Protein AF-A0A838P0U9-F1 (afdb_monomer_lite)

Radius of gyration: 34.46 Å; chains: 1; bounding box: 101×52×72 Å

Secondary structure (DSSP, 8-state):
--SHHHHHHHHHHHHHHHHHTTS-PPPP---PPPPTTPPPPP----PPP-----SHHHHHHHHHHHHHHHHHHHHTS-B-STTSBTTPPPPP------------------------PPPPP---HHHHHHHHHHHHHHHHHHHHSPPPHHHHHHHHHHHHHS-SGGG------HHHHHHHHHHHHHH-S-GGGS--

pLDDT: mean 73.48, std 15.34, range [44.09, 95.25]

Sequence (196 aa):
MEFDWLLVLGFLWFMFNLLGRKRDAPPRPDSRPPEPGRPPAPIVFRPAGTVASGDATQREGSRLEQFLRQMEQAANQPAGPLGRPAGAPLPGAEEVEQRESLEEDPAVVSLETEVLRPARRLVDHDDEAAAVAARRLASARKRDGELTRADHHLFDSRIRQEPADHTAVRRYSAQQMRDAFVWREILGPPVSERPG

Foldseek 3Di:
DPCVVVVVVVVVVVVVVVVVPPPDDDDDPPDDPDDPDDDDDDPPPDPDDPDPPPDPVVVVVVVVVVVVVVVVVVVPQPDDPPPDHPPDDDDDDDPPPPPDPPPPPPPPDPPPDPPVDPDDDPDDCPVVVVVVVVVVVVVVCVVPDDDDPVNVVVVVVVVVVDDPCPVVDPPDDPVNVVVVVVCCVVVNDDPVPDDD

Structure (mmCIF, N/CA/C/O backbone):
data_AF-A0A838P0U9-F1
#
_entry.id   AF-A0A838P0U9-F1
#
loop_
_atom_site.group_PDB
_atom_site.id
_atom_site.type_symbol
_atom_site.label_atom_id
_atom_site.label_alt_id
_atom_site.label_comp_id
_atom_site.label_asym_id
_atom_site.label_entity_id
_atom_site.label_seq_id
_atom_site.pdbx_PDB_ins_code
_atom_site.Cartn_x
_atom_site.Cartn_y
_atom_site.Cartn_z
_atom_site.occupancy
_atom_site.B_iso_or_equiv
_atom_site.auth_seq_id
_atom_site.auth_comp_id
_atom_site.auth_asym_id
_atom_site.auth_atom_id
_atom_site.pdbx_PDB_model_num
ATOM 1 N N . MET A 1 1 ? -26.305 30.277 26.088 1.00 54.00 1 MET A N 1
ATOM 2 C CA . MET A 1 1 ? -24.930 30.730 26.391 1.00 54.00 1 MET A CA 1
ATOM 3 C C . MET A 1 1 ? -24.060 29.516 26.737 1.00 54.00 1 MET A C 1
ATOM 5 O O . MET A 1 1 ? -23.586 29.412 27.853 1.00 54.00 1 MET A O 1
ATOM 9 N N . GLU A 1 2 ? -23.889 28.560 25.814 1.00 60.88 2 GLU A N 1
ATOM 10 C CA . GLU A 1 2 ? -23.168 27.292 26.094 1.00 60.88 2 GLU A CA 1
ATOM 11 C C . GLU A 1 2 ? -21.832 27.166 25.336 1.00 60.88 2 GLU A C 1
ATOM 13 O O . GLU A 1 2 ? -21.041 26.266 25.601 1.00 60.88 2 GLU A O 1
ATOM 18 N N . PHE A 1 3 ? -21.545 28.098 24.422 1.00 69.19 3 PHE A N 1
ATOM 19 C CA . PHE A 1 3 ? -20.341 28.078 23.584 1.00 69.19 3 PHE A CA 1
ATOM 20 C C . PHE A 1 3 ? -19.094 28.681 24.249 1.00 69.19 3 PHE A C 1
ATOM 22 O O . PHE A 1 3 ? -17.979 28.364 23.839 1.00 69.19 3 PHE A O 1
ATOM 29 N N . ASP A 1 4 ? -19.252 29.491 25.300 1.00 78.31 4 ASP A N 1
ATOM 30 C CA . ASP A 1 4 ? -18.121 30.168 25.955 1.00 78.31 4 ASP A CA 1
ATOM 31 C C . ASP A 1 4 ? -17.185 29.195 26.680 1.00 78.31 4 ASP A C 1
ATOM 33 O O . ASP A 1 4 ? -15.974 29.411 26.736 1.00 78.31 4 ASP A O 1
ATOM 37 N N . TRP A 1 5 ? -17.709 28.075 27.182 1.00 87.50 5 TRP A N 1
ATOM 38 C CA . TRP A 1 5 ? -16.900 27.103 27.918 1.00 87.50 5 TRP A CA 1
ATOM 39 C C . TRP A 1 5 ? -15.881 26.389 27.008 1.00 87.50 5 TRP A C 1
ATOM 41 O O . TRP A 1 5 ? -14.744 26.148 27.418 1.00 87.50 5 TRP A O 1
ATOM 51 N N . LEU A 1 6 ? -16.250 26.114 25.751 1.00 91.56 6 LEU A N 1
ATOM 52 C CA . LEU A 1 6 ? -15.371 25.461 24.776 1.00 91.56 6 LEU A CA 1
ATOM 53 C C . LEU A 1 6 ? -14.194 26.361 24.385 1.00 91.56 6 LEU A C 1
ATOM 55 O O . LEU A 1 6 ? -13.079 25.870 24.200 1.00 91.56 6 LEU A O 1
ATOM 59 N N . LEU A 1 7 ? -14.418 27.677 24.315 1.00 91.12 7 LEU A N 1
ATOM 60 C CA . LEU A 1 7 ? -13.358 28.657 24.066 1.00 91.12 7 LEU A CA 1
ATOM 61 C C . LEU A 1 7 ? -12.367 28.718 25.234 1.00 91.12 7 LEU A C 1
ATOM 63 O O . LEU A 1 7 ? -11.156 28.718 25.009 1.00 91.12 7 LEU A O 1
ATOM 67 N N . VAL A 1 8 ? -12.865 28.691 26.474 1.00 91.31 8 VAL A N 1
ATOM 68 C CA . VAL A 1 8 ? -12.013 28.653 27.674 1.00 91.31 8 VAL A CA 1
ATOM 69 C C . VAL A 1 8 ? -11.188 27.365 27.717 1.00 91.31 8 VAL A C 1
ATOM 71 O O . VAL A 1 8 ? -9.982 27.424 27.963 1.00 91.31 8 VAL A O 1
ATOM 74 N N . LEU A 1 9 ? -11.792 26.210 27.418 1.00 93.44 9 LEU A N 1
ATOM 75 C CA . LEU A 1 9 ? -11.079 24.931 27.404 1.00 93.44 9 LEU A CA 1
ATOM 76 C C . LEU A 1 9 ? -10.014 24.879 26.297 1.00 93.44 9 LEU A C 1
ATOM 78 O O . LEU A 1 9 ? -8.889 24.440 26.546 1.00 93.44 9 LEU A O 1
ATOM 82 N N . GLY A 1 10 ? -10.338 25.365 25.095 1.00 94.12 10 GLY A N 1
ATOM 83 C CA . GLY A 1 10 ? -9.389 25.448 23.983 1.00 94.12 10 GLY A CA 1
ATOM 84 C C . GLY A 1 10 ? -8.197 26.353 24.300 1.00 94.12 10 GLY A C 1
ATOM 85 O O . GLY A 1 10 ? -7.050 25.985 24.037 1.00 94.12 10 GLY A O 1
ATOM 86 N N . PHE A 1 11 ? -8.451 27.497 24.940 1.00 94.31 11 PHE A N 1
ATOM 87 C CA . PHE A 1 11 ? -7.400 28.411 25.383 1.00 94.31 11 PHE A CA 1
ATOM 88 C C . PHE A 1 11 ? -6.509 27.788 26.468 1.00 94.31 11 PHE A C 1
ATOM 90 O O . PHE A 1 11 ? -5.281 27.882 26.397 1.00 94.31 11 PHE A O 1
ATOM 97 N N . LEU A 1 12 ? -7.106 27.087 27.439 1.00 93.94 12 LEU A N 1
ATOM 98 C CA . LEU A 1 12 ? -6.361 26.395 28.492 1.00 93.94 12 LEU A CA 1
ATOM 99 C C . LEU A 1 12 ? -5.460 25.298 27.904 1.00 93.94 12 LEU A C 1
ATOM 101 O O . LEU A 1 12 ? -4.281 25.204 28.248 1.00 93.94 12 LEU A O 1
ATOM 105 N N . TRP A 1 13 ? -5.992 24.506 26.972 1.00 92.44 13 TRP A N 1
ATOM 106 C CA . TRP A 1 13 ? -5.239 23.462 26.280 1.00 92.44 13 TRP A CA 1
ATOM 107 C C . TRP A 1 13 ? -4.062 24.038 25.483 1.00 92.44 13 TRP A C 1
ATOM 109 O O . TRP A 1 13 ? -2.945 23.521 25.563 1.00 92.44 13 TRP A O 1
ATOM 119 N N . PHE A 1 14 ? -4.282 25.150 24.774 1.00 92.25 14 PHE A N 1
ATOM 120 C CA . PHE A 1 14 ? -3.233 25.852 24.037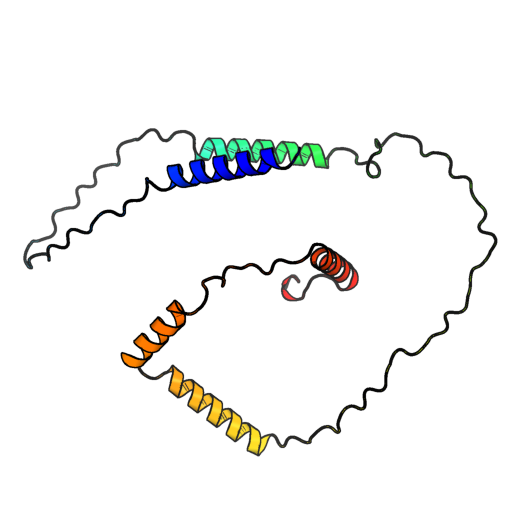 1.00 92.25 14 PHE A CA 1
ATOM 121 C C . PHE A 1 14 ? -2.099 26.327 24.960 1.00 92.25 14 PHE A C 1
ATOM 123 O O . PHE A 1 14 ? -0.924 26.108 24.656 1.00 92.25 14 PHE A O 1
ATOM 130 N N . MET A 1 15 ? -2.434 26.893 26.125 1.00 91.12 15 MET A N 1
ATOM 131 C CA . MET A 1 15 ? -1.451 27.325 27.127 1.00 91.12 15 MET A CA 1
ATOM 132 C C . MET A 1 15 ? -0.617 26.161 27.682 1.00 91.12 15 MET A C 1
ATOM 134 O O . MET A 1 15 ? 0.605 26.284 27.802 1.00 91.12 15 MET A O 1
ATOM 138 N N . PHE A 1 16 ? -1.239 25.011 27.961 1.00 88.00 16 PHE A N 1
ATOM 139 C CA . PHE A 1 16 ? -0.516 23.809 28.393 1.00 88.00 16 PHE A CA 1
ATOM 140 C C . PHE A 1 16 ? 0.435 23.279 27.309 1.00 88.00 16 PHE A C 1
ATOM 142 O O . PHE A 1 16 ? 1.569 22.899 27.613 1.00 88.00 16 PHE A O 1
ATOM 149 N N . ASN A 1 17 ? 0.018 23.314 26.041 1.00 83.56 17 ASN A N 1
ATOM 150 C CA . ASN A 1 17 ? 0.852 22.884 24.917 1.00 83.56 17 ASN A CA 1
ATOM 151 C C . ASN A 1 17 ? 2.063 23.818 24.706 1.00 83.56 17 ASN A C 1
ATOM 153 O O . ASN A 1 17 ? 3.165 23.369 24.381 1.00 83.56 17 ASN A O 1
ATOM 157 N N . LEU A 1 18 ? 1.888 25.118 24.965 1.00 82.56 18 LEU A N 1
ATOM 158 C CA . LEU A 1 18 ? 2.962 26.107 24.865 1.00 82.56 18 LEU A CA 1
ATOM 159 C C . LEU A 1 18 ? 4.015 25.956 25.979 1.00 82.56 18 LEU A C 1
ATOM 161 O O . LEU A 1 18 ? 5.206 26.152 25.729 1.00 82.56 18 LEU A O 1
ATOM 165 N N . LEU A 1 19 ? 3.600 25.581 27.196 1.00 76.69 19 LEU A N 1
ATOM 166 C CA . LEU A 1 19 ? 4.515 25.355 28.324 1.00 76.69 19 LEU A CA 1
ATOM 167 C C . LEU A 1 19 ? 5.280 24.024 28.220 1.00 76.69 19 LEU A C 1
ATOM 169 O O . LEU A 1 19 ? 6.431 23.955 28.653 1.00 76.69 19 LEU A O 1
ATOM 173 N N . GLY A 1 20 ? 4.690 22.988 27.613 1.00 61.47 20 GLY A N 1
ATOM 174 C CA . GLY A 1 20 ? 5.331 21.676 27.448 1.00 61.47 20 GLY A CA 1
ATOM 175 C C . GLY A 1 20 ? 6.499 21.649 26.452 1.00 61.47 20 GLY A C 1
ATOM 176 O O . GLY A 1 20 ? 7.365 20.785 26.541 1.00 61.47 20 GLY A O 1
ATOM 177 N N . ARG A 1 21 ? 6.575 22.615 25.528 1.00 54.97 21 ARG A N 1
ATOM 178 C CA . ARG A 1 21 ? 7.531 22.607 24.402 1.00 54.97 21 ARG A CA 1
ATOM 179 C C . ARG A 1 21 ? 8.940 23.143 24.695 1.00 54.97 21 ARG A C 1
ATOM 181 O O . ARG A 1 21 ? 9.751 23.216 23.777 1.00 54.97 21 ARG A O 1
ATOM 188 N N . LYS A 1 22 ? 9.275 23.518 25.935 1.00 49.50 22 LYS A N 1
ATOM 189 C CA . LYS A 1 22 ? 10.572 24.161 26.256 1.00 49.50 22 LYS A CA 1
ATOM 190 C C . LYS A 1 22 ? 11.679 23.242 26.801 1.00 49.50 22 LYS A C 1
ATOM 192 O O . LYS A 1 22 ? 12.672 23.771 27.293 1.00 49.50 22 LYS A O 1
ATOM 197 N N . ARG A 1 23 ? 11.564 21.907 26.737 1.00 57.94 23 ARG A N 1
ATOM 198 C CA . ARG A 1 23 ? 12.558 21.010 27.372 1.00 57.94 23 ARG A CA 1
ATOM 199 C C . ARG A 1 23 ? 13.458 20.157 26.483 1.00 57.94 23 ARG A C 1
ATOM 201 O O . ARG A 1 23 ? 14.391 19.586 27.030 1.00 57.94 23 ARG A O 1
ATOM 208 N N . ASP A 1 24 ? 13.318 20.199 25.164 1.00 53.75 24 ASP A N 1
ATOM 209 C CA . ASP A 1 24 ? 14.190 19.420 24.277 1.00 53.75 24 ASP A CA 1
ATOM 210 C C . ASP A 1 24 ? 15.058 20.338 23.414 1.00 53.75 24 ASP A C 1
ATOM 212 O O . ASP A 1 24 ? 14.824 20.542 22.224 1.00 53.75 24 ASP A O 1
ATOM 216 N N . ALA A 1 25 ? 16.074 20.934 24.041 1.00 50.06 25 ALA A N 1
ATOM 217 C CA . ALA A 1 25 ? 17.207 21.475 23.302 1.00 50.06 25 ALA A CA 1
ATOM 218 C C . ALA A 1 25 ? 18.167 20.310 22.991 1.00 50.06 25 ALA A C 1
ATOM 220 O O . ALA A 1 25 ? 18.690 19.707 23.931 1.00 50.06 25 ALA A O 1
ATOM 221 N N . PRO A 1 26 ? 18.423 19.965 21.716 1.00 55.62 26 PRO A N 1
ATOM 222 C CA . PRO A 1 26 ? 19.424 18.959 21.389 1.00 55.62 26 PRO A CA 1
ATOM 223 C C . PRO A 1 26 ? 20.825 19.465 21.787 1.00 55.62 26 PRO A C 1
ATOM 225 O O . PRO A 1 26 ? 21.130 20.647 21.580 1.00 55.62 26 PRO A O 1
ATOM 228 N N . PRO A 1 27 ? 21.698 18.611 22.352 1.00 50.31 27 PRO A N 1
ATOM 229 C CA . PRO A 1 27 ? 23.067 19.000 22.659 1.00 50.31 27 PRO A CA 1
ATOM 230 C C . PRO A 1 27 ? 23.812 19.339 21.361 1.00 50.31 27 PRO A C 1
ATOM 232 O O . PRO A 1 27 ? 23.793 18.575 20.397 1.00 50.31 27 PRO A O 1
ATOM 235 N N . ARG A 1 28 ? 24.466 20.506 21.334 1.00 52.41 28 ARG A N 1
ATOM 236 C CA . ARG A 1 28 ? 25.356 20.923 20.241 1.00 52.41 28 ARG A CA 1
ATOM 237 C C . ARG A 1 28 ? 26.502 19.912 20.100 1.00 52.41 28 ARG A C 1
ATOM 239 O O . ARG A 1 28 ? 27.209 19.698 21.084 1.00 52.41 28 ARG A O 1
ATOM 246 N N . PRO A 1 29 ? 26.754 19.341 18.912 1.00 51.22 29 PRO A N 1
ATOM 247 C CA . PRO A 1 29 ? 27.989 18.617 18.671 1.00 51.22 29 PRO A CA 1
ATOM 248 C C . PRO A 1 29 ? 29.108 19.627 18.383 1.00 51.22 29 PRO A C 1
ATOM 250 O O . PRO A 1 29 ? 29.248 20.121 17.262 1.00 51.22 29 PRO A O 1
ATOM 253 N N . ASP A 1 30 ? 29.907 19.936 19.406 1.00 47.03 30 ASP A N 1
ATOM 254 C CA . ASP A 1 30 ? 31.223 20.559 19.243 1.00 47.03 30 ASP A CA 1
ATOM 255 C C . ASP A 1 30 ? 32.096 19.639 18.379 1.00 47.03 30 ASP A C 1
ATOM 257 O O . ASP A 1 30 ? 32.701 18.673 18.842 1.00 47.03 30 ASP A O 1
ATOM 261 N N . SER A 1 31 ? 32.127 19.931 17.083 1.00 44.97 31 SER A N 1
ATOM 262 C CA . SER A 1 31 ? 32.904 19.198 16.090 1.00 44.97 31 SER A CA 1
ATOM 263 C C . SER A 1 31 ? 34.273 19.860 15.959 1.00 44.97 31 SER A C 1
ATOM 265 O O . SER A 1 31 ? 34.508 20.647 15.043 1.00 44.97 31 SER A O 1
ATOM 267 N N . ARG A 1 32 ? 35.190 19.568 16.886 1.00 54.28 32 ARG A N 1
ATOM 268 C CA . ARG A 1 32 ? 36.624 19.692 16.587 1.00 54.28 32 ARG A CA 1
ATOM 269 C C . ARG A 1 32 ? 37.090 18.365 15.979 1.00 54.28 32 ARG A C 1
ATOM 271 O O . ARG A 1 32 ? 36.806 17.323 16.570 1.00 54.28 32 ARG A O 1
ATOM 278 N N . PRO A 1 33 ? 37.771 18.367 14.822 1.00 56.91 33 PRO A N 1
ATOM 279 C CA . PRO A 1 33 ? 38.310 17.139 14.255 1.00 56.91 33 PRO A CA 1
ATOM 280 C C . PRO A 1 33 ? 39.385 16.559 15.195 1.00 56.91 33 PRO A C 1
ATOM 282 O O . PRO A 1 33 ? 40.193 17.323 15.729 1.00 56.91 33 PRO A O 1
ATOM 285 N N . PRO A 1 34 ? 39.399 15.237 15.438 1.00 55.22 34 PRO A N 1
ATOM 286 C CA . PRO A 1 34 ? 40.425 14.606 16.258 1.00 55.22 34 PRO A CA 1
ATOM 287 C C . PRO A 1 34 ? 41.773 14.607 15.525 1.00 55.22 34 PRO A C 1
ATOM 289 O O . PRO A 1 34 ? 41.863 14.193 14.370 1.00 55.22 34 PRO A O 1
ATOM 292 N N . GLU A 1 35 ? 42.827 15.066 16.205 1.00 58.59 35 GLU A N 1
ATOM 293 C CA . GLU A 1 35 ? 44.206 14.949 15.724 1.00 58.59 35 GLU A CA 1
ATOM 294 C C . GLU A 1 35 ? 44.621 13.468 15.612 1.00 58.59 35 GLU A C 1
ATOM 296 O O . GLU A 1 35 ? 44.396 12.688 16.547 1.00 58.59 35 GLU A O 1
ATOM 301 N N . PRO A 1 36 ? 45.261 13.058 14.503 1.00 49.75 36 PRO A N 1
ATOM 302 C CA . PRO A 1 36 ? 45.776 11.706 14.350 1.00 49.75 36 PRO A CA 1
ATOM 303 C C . PRO A 1 36 ? 47.061 11.543 15.175 1.00 49.75 36 PRO A C 1
ATOM 305 O O . PRO A 1 36 ? 48.066 12.193 14.903 1.00 49.75 36 PRO A O 1
ATOM 308 N N . GLY A 1 37 ? 47.042 10.654 16.174 1.00 54.97 37 GLY A N 1
ATOM 309 C CA . GLY A 1 37 ? 48.264 10.235 16.879 1.00 54.97 37 GLY A CA 1
ATOM 310 C C . GLY A 1 37 ? 48.144 9.970 18.379 1.00 54.97 37 GL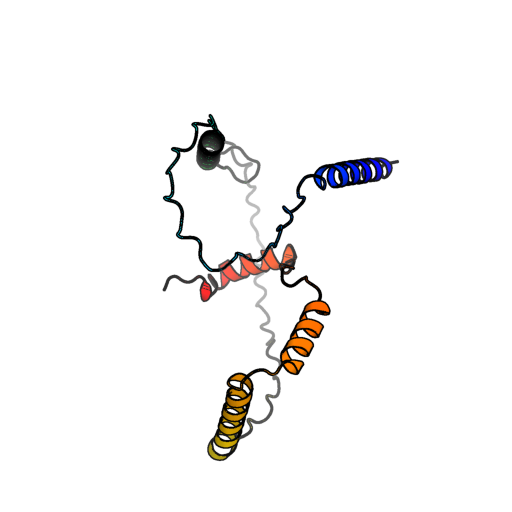Y A C 1
ATOM 311 O O . GLY A 1 37 ? 49.128 9.555 18.988 1.00 54.97 37 GLY A O 1
ATOM 312 N N . ARG A 1 38 ? 46.976 10.170 19.004 1.00 57.19 38 ARG A N 1
ATOM 313 C CA . ARG A 1 38 ? 46.822 9.904 20.443 1.00 57.19 38 ARG A CA 1
ATOM 314 C C . ARG A 1 38 ? 46.347 8.463 20.698 1.00 57.19 38 ARG A C 1
ATOM 316 O O . ARG A 1 38 ? 45.275 8.104 20.210 1.00 57.19 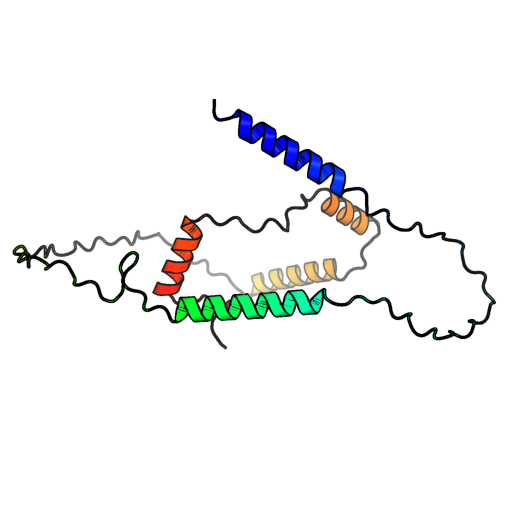38 ARG A O 1
ATOM 323 N N . PRO A 1 39 ? 47.092 7.636 21.458 1.00 59.56 39 PRO A N 1
ATOM 324 C CA . PRO A 1 39 ? 46.633 6.299 21.827 1.00 59.56 39 PRO A CA 1
ATOM 325 C C . PRO A 1 39 ? 45.384 6.384 22.725 1.00 59.56 39 PRO A C 1
ATOM 327 O O . PRO A 1 39 ? 45.261 7.336 23.506 1.00 59.56 39 PRO A O 1
ATOM 330 N N . PRO A 1 40 ? 44.449 5.419 22.626 1.00 56.62 40 PRO A N 1
ATOM 331 C CA . PRO A 1 40 ? 43.222 5.430 23.413 1.00 56.62 40 PRO A CA 1
ATOM 332 C C . PRO A 1 40 ? 43.553 5.347 24.907 1.00 56.62 40 PRO A C 1
ATOM 334 O O . PRO A 1 40 ? 44.281 4.458 25.349 1.00 56.62 40 PRO A O 1
ATOM 337 N N . ALA A 1 41 ? 43.022 6.286 25.689 1.00 67.56 41 ALA A N 1
ATOM 338 C CA . ALA A 1 41 ? 43.107 6.223 27.142 1.00 67.56 41 ALA A CA 1
ATOM 339 C C . ALA A 1 41 ? 42.354 4.975 27.652 1.00 67.56 41 ALA A C 1
ATOM 341 O O . ALA A 1 41 ? 41.298 4.643 27.103 1.00 67.56 41 ALA A O 1
ATOM 342 N N . PRO A 1 42 ? 42.855 4.285 28.693 1.00 52.09 42 PRO A N 1
ATOM 343 C CA . PRO A 1 42 ? 42.159 3.145 29.271 1.00 52.09 42 PRO A CA 1
ATOM 344 C C . PRO A 1 42 ? 40.799 3.588 29.820 1.00 52.09 42 PRO A C 1
ATOM 346 O O . PRO A 1 42 ? 40.700 4.530 30.608 1.00 52.09 42 PRO A O 1
ATOM 349 N N . ILE A 1 43 ? 39.747 2.897 29.379 1.00 56.97 43 ILE A N 1
ATOM 350 C CA . ILE A 1 43 ? 38.374 3.072 29.848 1.00 56.97 43 ILE A CA 1
ATOM 351 C C . ILE A 1 43 ? 38.345 2.694 31.331 1.00 56.97 43 ILE A C 1
ATOM 353 O O . ILE A 1 43 ? 38.320 1.518 31.690 1.00 56.97 43 ILE A O 1
ATOM 357 N N . VAL A 1 44 ? 38.365 3.694 32.209 1.00 52.22 44 VAL A N 1
ATOM 358 C CA . VAL A 1 44 ? 38.083 3.491 33.629 1.00 52.22 44 VAL A CA 1
ATOM 359 C C . VAL A 1 44 ? 36.579 3.264 33.746 1.00 52.22 44 VAL A C 1
ATOM 361 O O . VAL A 1 44 ? 35.789 4.204 33.659 1.00 52.22 44 VAL A O 1
ATOM 364 N N . PHE A 1 45 ? 36.179 2.001 33.906 1.00 49.81 45 PHE A N 1
ATOM 365 C CA . PHE A 1 45 ? 34.815 1.617 34.258 1.00 49.81 45 PHE A CA 1
ATOM 366 C C . PHE A 1 45 ? 34.498 2.213 35.634 1.00 49.81 45 PHE A C 1
ATOM 368 O O . PHE A 1 45 ? 34.884 1.684 36.675 1.00 49.81 45 PHE A O 1
ATOM 375 N N . ARG A 1 46 ? 33.839 3.371 35.644 1.00 47.25 46 ARG A N 1
ATOM 376 C CA . ARG A 1 46 ? 33.288 3.955 36.862 1.00 47.25 46 ARG A CA 1
ATOM 377 C C . ARG A 1 46 ? 31.946 3.257 37.099 1.00 47.25 46 ARG A C 1
ATOM 379 O O . ARG A 1 46 ? 31.065 3.422 36.254 1.00 47.25 46 ARG A O 1
ATOM 386 N N . PRO A 1 47 ? 31.767 2.459 38.169 1.00 45.62 47 PRO A N 1
ATOM 387 C CA . PRO A 1 47 ? 30.464 1.882 38.460 1.00 45.62 47 PRO A CA 1
ATOM 388 C C . PRO A 1 47 ? 29.473 3.031 38.624 1.00 45.62 47 PRO A C 1
ATOM 390 O O . PRO A 1 47 ? 29.722 3.986 39.366 1.00 45.62 47 PRO A O 1
ATOM 393 N N . ALA A 1 48 ? 28.406 2.963 37.830 1.00 51.12 48 ALA A N 1
ATOM 394 C CA . ALA A 1 48 ? 27.335 3.934 37.811 1.00 51.12 48 ALA A CA 1
ATOM 395 C C . ALA A 1 48 ? 26.856 4.167 39.244 1.00 51.12 48 ALA A C 1
ATOM 397 O O . ALA A 1 48 ? 26.515 3.226 39.961 1.00 51.12 48 ALA A O 1
ATOM 398 N N . GLY A 1 49 ? 26.877 5.433 39.657 1.00 44.09 49 GLY A N 1
ATOM 399 C CA . GLY A 1 49 ? 26.299 5.847 40.919 1.00 44.09 49 GLY A CA 1
ATOM 400 C C . GLY A 1 49 ? 24.867 5.336 41.005 1.00 44.09 49 GLY A C 1
ATOM 401 O O . GLY A 1 49 ? 24.070 5.511 40.085 1.00 44.09 49 GLY A O 1
ATOM 402 N N . THR A 1 50 ? 24.571 4.695 42.125 1.00 51.44 50 THR A N 1
ATOM 403 C CA . THR A 1 50 ? 23.231 4.402 42.611 1.00 51.44 50 THR A CA 1
ATOM 404 C C . THR A 1 50 ? 22.445 5.707 42.708 1.00 51.44 50 THR A C 1
ATOM 406 O O . THR A 1 50 ? 22.496 6.405 43.720 1.00 51.44 50 THR A O 1
ATOM 409 N N . VAL A 1 51 ? 21.734 6.059 41.640 1.00 51.12 51 VAL A N 1
ATOM 410 C CA . VAL A 1 51 ? 20.637 7.017 41.717 1.00 51.12 51 VAL A CA 1
ATOM 411 C C . VAL A 1 51 ? 19.415 6.192 42.075 1.00 51.12 51 VAL A C 1
ATOM 413 O O . VAL A 1 51 ? 19.008 5.312 41.320 1.00 51.12 51 VAL A O 1
ATOM 416 N N . ALA A 1 52 ? 18.880 6.434 43.265 1.00 50.97 52 ALA A N 1
ATOM 417 C CA . ALA A 1 52 ? 17.625 5.879 43.734 1.00 50.97 52 ALA A CA 1
ATOM 418 C C . ALA A 1 52 ? 16.483 6.287 42.782 1.00 50.97 52 ALA A C 1
ATOM 420 O O . ALA A 1 52 ? 15.799 7.281 42.996 1.00 50.97 52 ALA A O 1
ATOM 421 N N . SER A 1 53 ? 16.293 5.526 41.705 1.00 53.00 53 SER A N 1
ATOM 422 C CA . SER A 1 53 ? 15.075 5.505 40.897 1.00 53.00 53 SER A CA 1
ATOM 423 C C . SER A 1 53 ? 14.263 4.291 41.337 1.00 53.00 53 SER A C 1
ATOM 425 O O . SER A 1 53 ? 14.062 3.329 40.603 1.00 53.00 53 SER A O 1
ATOM 427 N N . GLY A 1 54 ? 13.870 4.308 42.609 1.00 56.78 54 GLY A N 1
ATOM 428 C CA . GLY A 1 54 ? 12.786 3.458 43.065 1.00 56.78 54 GLY A CA 1
ATOM 429 C C . GLY A 1 54 ? 11.504 3.892 42.360 1.00 56.78 54 GLY A C 1
ATOM 430 O O . GLY A 1 54 ? 11.213 5.083 42.245 1.00 56.78 54 GLY A O 1
ATOM 431 N N . ASP A 1 55 ? 10.736 2.903 41.924 1.00 58.78 55 ASP A N 1
ATOM 432 C CA . ASP A 1 55 ? 9.280 2.990 41.822 1.00 58.78 55 ASP A CA 1
ATOM 433 C C . ASP A 1 55 ? 8.635 3.521 40.534 1.00 58.78 55 ASP A C 1
ATOM 435 O O . ASP A 1 55 ? 7.438 3.791 40.558 1.00 58.78 55 ASP A O 1
ATOM 439 N N . ALA A 1 56 ? 9.312 3.641 39.391 1.00 66.81 56 ALA A N 1
ATOM 440 C CA . ALA A 1 56 ? 8.559 3.830 38.137 1.00 66.81 56 ALA A CA 1
ATOM 441 C C . ALA A 1 56 ? 7.935 2.493 37.696 1.00 66.81 56 ALA A C 1
ATOM 443 O O . ALA A 1 56 ? 6.716 2.321 37.691 1.00 66.81 56 ALA A O 1
ATOM 444 N N . THR A 1 57 ? 8.781 1.492 37.466 1.00 74.19 57 THR A N 1
ATOM 445 C CA . THR A 1 57 ? 8.371 0.173 36.965 1.00 74.19 57 THR A CA 1
ATOM 446 C C . THR A 1 57 ? 7.561 -0.628 37.993 1.00 74.19 57 THR A C 1
ATOM 448 O O . THR A 1 57 ? 6.643 -1.356 37.631 1.00 74.19 57 THR A O 1
ATOM 451 N N . GLN A 1 58 ? 7.831 -0.458 39.295 1.00 76.31 58 GLN A N 1
ATOM 452 C CA . GLN A 1 58 ? 7.043 -1.110 40.353 1.00 76.31 58 GLN A CA 1
ATOM 453 C C . GLN A 1 58 ? 5.638 -0.506 40.519 1.00 76.31 58 GLN A C 1
ATOM 455 O O . GLN A 1 58 ? 4.698 -1.232 40.840 1.00 76.31 58 GLN A O 1
ATOM 460 N N . ARG A 1 59 ? 5.457 0.800 40.267 1.00 77.94 59 ARG A N 1
ATOM 461 C CA . ARG A 1 59 ? 4.122 1.430 40.280 1.00 77.94 59 ARG A CA 1
ATOM 462 C C . ARG A 1 59 ? 3.295 1.041 39.064 1.00 77.94 59 ARG A C 1
ATOM 464 O O . ARG A 1 59 ? 2.076 0.942 39.162 1.00 77.94 59 ARG A O 1
ATOM 471 N N . GLU A 1 60 ? 3.941 0.829 37.925 1.00 80.75 60 GLU A N 1
ATOM 472 C CA . GLU A 1 60 ? 3.266 0.323 36.730 1.00 80.75 60 GLU A CA 1
ATOM 473 C C . GLU A 1 60 ? 2.821 -1.132 36.922 1.00 80.75 60 GLU A C 1
ATOM 475 O O . GLU A 1 60 ? 1.673 -1.456 36.614 1.00 80.75 60 GLU A O 1
ATOM 480 N N . GLY A 1 61 ? 3.664 -1.972 37.537 1.00 87.56 61 GLY A N 1
ATOM 481 C CA . GLY A 1 61 ? 3.313 -3.353 37.884 1.00 87.56 61 GLY A CA 1
ATOM 482 C C . GLY A 1 61 ? 2.106 -3.453 38.822 1.00 87.56 61 GLY A C 1
ATOM 483 O O . GLY A 1 61 ? 1.160 -4.183 38.531 1.00 87.56 61 GLY A O 1
ATOM 484 N N . SER A 1 62 ? 2.074 -2.659 39.899 1.00 89.56 62 SER A N 1
ATOM 485 C CA . SER A 1 62 ? 0.944 -2.683 40.841 1.00 89.56 62 SER A CA 1
ATOM 486 C C . SER A 1 62 ? -0.359 -2.147 40.239 1.00 89.56 62 SER A C 1
ATOM 488 O O . SER A 1 62 ? -1.433 -2.655 40.559 1.00 89.56 62 SER A O 1
ATOM 490 N N . ARG A 1 63 ? -0.293 -1.176 39.317 1.00 87.56 63 ARG A N 1
ATOM 491 C CA . ARG A 1 63 ? -1.470 -0.712 38.558 1.00 87.56 63 ARG A CA 1
ATOM 492 C C . ARG A 1 63 ? -2.023 -1.791 37.635 1.00 87.56 63 ARG A C 1
ATOM 494 O O . ARG A 1 63 ? -3.242 -1.941 37.553 1.00 87.56 63 ARG A O 1
ATOM 501 N N . LEU A 1 64 ? -1.148 -2.537 36.961 1.00 88.69 64 LEU A N 1
ATOM 502 C CA . LEU A 1 64 ? -1.561 -3.629 36.084 1.00 88.69 64 LEU A CA 1
ATOM 503 C C . LEU A 1 64 ? -2.250 -4.744 36.880 1.00 88.69 64 LEU A C 1
ATOM 505 O O . LEU A 1 64 ? -3.330 -5.184 36.496 1.00 88.69 64 LEU A O 1
ATOM 509 N N . GLU A 1 65 ? -1.689 -5.148 38.020 1.00 92.25 65 GLU A N 1
ATOM 510 C CA . GLU A 1 65 ? -2.310 -6.156 38.891 1.00 92.25 65 GLU A CA 1
ATOM 511 C C . GLU A 1 65 ? -3.690 -5.721 39.404 1.00 92.25 65 GLU A C 1
ATOM 513 O O . GLU A 1 65 ? -4.629 -6.519 39.450 1.00 92.25 65 GLU A O 1
ATOM 518 N N . GLN A 1 66 ? -3.836 -4.444 39.767 1.00 91.12 66 GLN A N 1
ATOM 519 C CA . GLN A 1 66 ? -5.101 -3.902 40.259 1.00 91.12 66 GLN A CA 1
ATOM 520 C C . GLN A 1 66 ? -6.171 -3.857 39.156 1.00 91.12 66 GLN A C 1
ATOM 522 O O . GLN A 1 66 ? -7.336 -4.168 39.414 1.00 91.12 66 GLN A O 1
ATOM 527 N N . PHE A 1 67 ? -5.767 -3.545 37.921 1.00 91.25 67 PHE A N 1
ATOM 528 C CA . PHE A 1 67 ? -6.633 -3.595 36.744 1.00 91.25 67 PHE A CA 1
ATOM 529 C C . PHE A 1 67 ? -7.081 -5.026 36.416 1.00 91.25 67 PHE A C 1
ATOM 531 O O . PHE A 1 67 ? -8.269 -5.264 36.198 1.00 91.25 67 PHE A O 1
ATOM 538 N N . LEU A 1 68 ? -6.159 -5.995 36.452 1.00 92.62 68 LEU A N 1
ATOM 539 C CA . LEU A 1 68 ? -6.477 -7.403 36.198 1.00 92.62 68 LEU A CA 1
ATOM 540 C C . LEU A 1 68 ? -7.470 -7.960 37.229 1.00 92.62 68 LEU A C 1
ATOM 542 O O . LEU A 1 68 ? -8.431 -8.622 36.840 1.00 92.62 68 LEU A O 1
ATOM 546 N N . ARG A 1 69 ? -7.321 -7.615 38.518 1.00 91.25 69 ARG A N 1
ATOM 547 C CA . ARG A 1 69 ? -8.314 -7.988 39.546 1.00 91.25 69 ARG A CA 1
ATOM 548 C C . ARG A 1 69 ? -9.688 -7.373 39.303 1.00 91.25 69 ARG A C 1
ATOM 550 O O . ARG A 1 69 ? -10.693 -8.042 39.527 1.00 91.25 69 ARG A O 1
ATOM 557 N N . GLN A 1 70 ? -9.754 -6.116 38.859 1.00 87.00 70 GLN A N 1
ATOM 558 C CA . GLN A 1 70 ? -11.036 -5.484 38.530 1.00 87.00 70 GLN A CA 1
ATOM 559 C C . GLN A 1 70 ? -11.710 -6.151 37.329 1.00 87.00 70 GLN A C 1
ATOM 561 O O . GLN A 1 70 ? -12.921 -6.367 37.362 1.00 87.00 70 GLN A O 1
ATOM 566 N N . MET A 1 71 ? -10.947 -6.514 36.296 1.00 84.56 71 MET A N 1
ATOM 567 C CA . MET A 1 71 ? -11.478 -7.252 35.149 1.00 84.56 71 MET A CA 1
ATOM 568 C C . MET A 1 71 ? -12.010 -8.631 35.541 1.00 84.56 71 MET A C 1
ATOM 570 O O . MET A 1 71 ? -13.099 -9.003 35.113 1.00 84.56 71 MET A O 1
ATOM 574 N N . GLU A 1 72 ? -11.277 -9.369 36.374 1.00 84.81 72 GLU A N 1
ATOM 575 C CA . GLU A 1 72 ? -11.717 -10.674 36.872 1.00 84.81 72 GLU A CA 1
ATOM 576 C C . GLU A 1 72 ? -12.998 -10.555 37.715 1.00 84.81 72 GLU A C 1
ATOM 578 O O . GLU A 1 72 ? -13.927 -11.346 37.558 1.00 84.81 72 GLU A O 1
ATOM 583 N N . GLN A 1 73 ? -13.105 -9.520 38.555 1.00 83.75 73 GLN A N 1
ATOM 584 C CA . GLN A 1 73 ? -14.339 -9.237 39.293 1.00 83.75 73 GLN A CA 1
ATOM 585 C C . GLN A 1 73 ? -15.509 -8.860 38.383 1.00 83.75 73 GLN A C 1
ATOM 587 O O . GLN A 1 73 ? -16.634 -9.267 38.661 1.00 83.75 73 GLN A O 1
ATOM 592 N N . ALA A 1 74 ? -15.273 -8.099 37.314 1.00 76.38 74 ALA A N 1
ATOM 593 C CA . ALA A 1 74 ? -16.314 -7.747 36.353 1.00 76.38 74 ALA A CA 1
ATOM 594 C C . ALA A 1 74 ? -16.771 -8.963 35.529 1.00 76.38 74 ALA A C 1
ATOM 596 O O . ALA A 1 74 ? -17.963 -9.111 35.274 1.00 76.38 74 ALA A O 1
ATOM 597 N N . ALA A 1 75 ? -15.848 -9.854 35.158 1.00 75.19 75 ALA A N 1
ATOM 598 C CA . ALA A 1 75 ? -16.150 -11.074 34.410 1.00 75.19 75 ALA A CA 1
ATOM 599 C C . ALA A 1 75 ? -16.918 -12.113 35.246 1.00 75.19 75 ALA A C 1
ATOM 601 O O . ALA A 1 75 ? -17.771 -12.819 34.716 1.00 75.19 75 ALA A O 1
ATOM 602 N N . ASN A 1 76 ? -16.647 -12.183 36.553 1.00 73.88 76 ASN A N 1
ATOM 603 C CA . ASN A 1 76 ? -17.328 -13.095 37.475 1.00 73.88 76 ASN A CA 1
ATOM 604 C C . ASN A 1 76 ? -18.659 -12.547 38.022 1.00 73.88 76 ASN A C 1
ATOM 606 O O . ASN A 1 76 ? -19.312 -13.219 38.825 1.00 73.88 76 ASN A O 1
ATOM 610 N N . GLN A 1 77 ? -19.091 -11.346 37.616 1.00 71.44 77 GLN A N 1
ATOM 611 C CA . GLN A 1 77 ? -20.444 -10.889 37.925 1.00 71.44 77 GLN A CA 1
ATOM 612 C C . GLN A 1 77 ? -21.448 -11.641 37.044 1.00 71.44 77 GLN A C 1
ATOM 614 O O . GLN A 1 77 ? -21.295 -11.648 35.822 1.00 71.44 77 GLN A O 1
ATOM 619 N N . PRO A 1 78 ? -22.495 -12.257 37.625 1.00 61.25 78 PRO A N 1
ATOM 620 C CA . PRO A 1 78 ? -23.545 -12.895 36.848 1.00 61.25 78 PRO A CA 1
ATOM 621 C C . PRO A 1 78 ? -24.280 -11.812 36.051 1.00 61.25 78 PRO A C 1
ATOM 623 O O . PRO A 1 78 ? -25.111 -11.071 36.580 1.00 61.25 78 PRO A O 1
ATOM 626 N N . ALA A 1 79 ? -23.917 -11.684 34.778 1.00 57.44 79 ALA A N 1
ATOM 627 C CA . ALA A 1 79 ? -24.531 -10.748 33.859 1.00 57.44 79 ALA A CA 1
ATOM 628 C C . ALA A 1 79 ? -25.928 -11.267 33.502 1.00 57.44 79 ALA A C 1
ATOM 630 O O . ALA A 1 79 ? -26.085 -12.209 32.727 1.00 57.44 79 ALA A O 1
ATOM 631 N N . GLY A 1 80 ? -26.955 -10.658 34.094 1.00 61.19 80 GLY A N 1
ATOM 632 C CA . GLY A 1 80 ? -28.296 -10.721 33.527 1.00 61.19 80 GLY A CA 1
ATOM 633 C C . GLY A 1 80 ? -28.346 -9.953 32.196 1.00 61.19 80 GLY A C 1
ATOM 634 O O . GLY A 1 80 ? -27.421 -9.195 31.887 1.00 61.19 80 GLY A O 1
ATOM 635 N N . PRO A 1 81 ? -29.408 -10.127 31.390 1.00 62.47 81 PRO A N 1
ATOM 636 C CA . PRO A 1 81 ? -29.609 -9.340 30.173 1.00 62.47 81 PRO A CA 1
ATOM 637 C C . PRO A 1 81 ? -29.431 -7.843 30.467 1.00 62.47 81 PRO A C 1
ATOM 639 O O . PRO A 1 81 ? -29.848 -7.375 31.528 1.00 62.47 81 PRO A O 1
ATOM 642 N N . LEU A 1 82 ? -28.764 -7.124 29.551 1.00 61.09 82 LEU A N 1
ATOM 643 C CA . LEU A 1 82 ? -28.322 -5.728 29.702 1.00 61.09 82 LEU A CA 1
ATOM 644 C C . LEU A 1 82 ? -29.324 -4.884 30.509 1.00 61.09 82 LEU A C 1
ATOM 646 O O . LEU A 1 82 ? -30.453 -4.662 30.078 1.00 61.09 82 LEU A O 1
ATOM 650 N N . GLY A 1 83 ? -28.897 -4.420 31.687 1.00 60.75 83 GLY A N 1
ATOM 651 C CA . GLY A 1 83 ? -29.711 -3.583 32.573 1.00 60.75 83 GLY A CA 1
ATOM 652 C C . GLY A 1 83 ? -30.546 -4.327 33.622 1.00 60.75 83 GLY A C 1
ATOM 653 O O . GLY A 1 83 ? -31.329 -3.675 34.314 1.00 60.75 83 GLY A O 1
ATOM 654 N N . ARG A 1 84 ? -30.389 -5.650 33.792 1.00 61.00 84 ARG A N 1
ATOM 655 C CA . ARG A 1 84 ? -31.159 -6.428 34.776 1.00 61.00 84 ARG A CA 1
ATOM 656 C C . ARG A 1 84 ? -30.284 -7.300 35.692 1.00 61.00 84 ARG A C 1
ATOM 658 O O . ARG A 1 84 ? -29.403 -7.999 35.196 1.00 61.00 84 ARG A O 1
ATOM 665 N N . PRO A 1 85 ? -30.526 -7.320 37.019 1.00 67.50 85 PRO A N 1
ATOM 666 C CA . PRO A 1 85 ? -29.843 -8.247 37.920 1.00 67.50 85 PRO A CA 1
ATOM 667 C C . PRO A 1 85 ? -30.251 -9.697 37.617 1.00 67.50 85 PRO A C 1
ATOM 669 O O . PRO A 1 85 ? -31.422 -9.972 37.352 1.00 67.50 85 PRO A O 1
ATOM 672 N N . ALA A 1 86 ? -29.294 -10.626 37.700 1.00 63.06 86 ALA A N 1
ATOM 673 C CA . ALA A 1 86 ? -29.439 -12.028 37.287 1.00 63.06 86 ALA A CA 1
ATOM 674 C C . ALA A 1 86 ? -30.557 -12.829 37.991 1.00 63.06 86 ALA A C 1
ATOM 676 O O . ALA A 1 86 ? -30.918 -13.902 37.523 1.00 63.06 86 ALA A O 1
ATOM 677 N N . GLY A 1 87 ? -31.115 -12.324 39.095 1.00 64.25 87 GLY A N 1
ATOM 678 C CA . GLY A 1 87 ? -32.190 -12.976 39.853 1.00 64.25 87 GLY A CA 1
ATOM 679 C C . GLY A 1 87 ? -33.580 -12.354 39.690 1.00 64.25 87 GLY A C 1
ATOM 680 O O . GLY A 1 87 ? -34.498 -12.758 40.398 1.00 64.25 87 GLY A O 1
ATOM 681 N N . ALA A 1 88 ? -33.759 -11.345 38.830 1.00 68.00 88 ALA A N 1
ATOM 682 C CA . ALA A 1 88 ? -35.066 -10.709 38.678 1.00 68.00 88 ALA A CA 1
ATOM 683 C C . ALA A 1 88 ? -36.031 -11.605 37.872 1.00 68.00 88 ALA A C 1
ATOM 685 O O . ALA A 1 88 ? -35.710 -11.943 36.730 1.00 68.00 88 ALA A O 1
ATOM 686 N N . PRO A 1 89 ? -37.225 -11.938 38.405 1.00 67.31 89 PRO A N 1
ATOM 687 C CA . PRO A 1 89 ? -38.225 -12.704 37.669 1.00 67.31 89 PRO A CA 1
ATOM 688 C C . PRO A 1 89 ? -38.643 -11.950 36.402 1.00 67.31 89 PRO A C 1
ATOM 690 O O . PRO A 1 89 ? -38.863 -10.734 36.420 1.00 67.31 89 PRO A O 1
ATOM 693 N N . LEU A 1 90 ? -38.717 -12.665 35.279 1.00 70.12 90 LEU A N 1
ATOM 694 C CA . LEU A 1 90 ? -39.189 -12.104 34.017 1.00 70.12 90 LEU A CA 1
ATOM 695 C C . LEU A 1 90 ? -40.655 -11.658 34.185 1.00 70.12 90 LEU A C 1
ATOM 697 O O . LEU A 1 90 ? -41.417 -12.368 34.843 1.00 70.12 90 LEU A O 1
ATOM 701 N N . PRO A 1 91 ? -41.067 -10.493 33.640 1.00 69.69 91 PRO A N 1
ATOM 702 C CA . PRO A 1 91 ? -42.490 -10.204 33.522 1.00 69.69 91 PRO A CA 1
ATOM 703 C C . PRO A 1 91 ? -43.118 -11.332 32.699 1.00 69.69 91 PRO A C 1
ATOM 705 O O . PRO A 1 91 ? -42.521 -11.764 31.711 1.00 69.69 91 PRO A O 1
ATOM 708 N N . GLY A 1 92 ? -44.266 -11.846 33.147 1.00 61.78 92 GLY A N 1
ATOM 709 C CA . GLY A 1 92 ? -44.975 -12.907 32.439 1.00 61.78 92 GLY A CA 1
ATOM 710 C C . GLY A 1 92 ? -45.207 -12.473 30.999 1.00 61.78 92 GLY A C 1
ATOM 711 O O . GLY A 1 92 ? -45.805 -11.425 30.765 1.00 61.78 92 GLY A O 1
ATOM 712 N N . ALA A 1 93 ? -44.662 -13.228 30.049 1.00 58.00 93 ALA A N 1
ATOM 713 C CA . ALA A 1 93 ? -44.980 -13.021 28.652 1.00 58.00 93 ALA A CA 1
ATOM 714 C C . ALA A 1 93 ? -46.440 -13.440 28.473 1.00 58.00 93 ALA A C 1
ATOM 716 O O . ALA A 1 93 ? -46.778 -14.598 28.707 1.00 58.00 93 ALA A O 1
ATOM 717 N N . GLU A 1 94 ? -47.312 -12.498 28.116 1.00 55.88 94 GLU A N 1
ATOM 718 C CA . GLU A 1 94 ? -48.594 -12.868 27.530 1.00 55.88 94 GLU A CA 1
ATOM 719 C C . GLU A 1 94 ? -48.280 -13.623 26.237 1.00 55.88 94 GLU A C 1
ATOM 721 O O . GLU A 1 94 ? -47.664 -13.079 25.317 1.00 55.88 94 GLU A O 1
ATOM 726 N N . GLU A 1 95 ? -48.642 -14.904 26.198 1.00 49.50 95 GLU A N 1
ATOM 727 C CA . GLU A 1 95 ? -48.618 -15.712 24.986 1.00 49.50 95 GLU A CA 1
ATOM 728 C C . GLU A 1 95 ? -49.685 -15.159 24.041 1.00 49.50 95 GLU A C 1
ATOM 730 O O . GLU A 1 95 ? -50.837 -15.587 24.025 1.00 49.50 95 GLU A O 1
ATOM 735 N N . VAL A 1 96 ? -49.312 -14.139 23.271 1.00 57.84 96 VAL A N 1
ATOM 736 C CA . VAL A 1 96 ? -50.097 -13.715 22.120 1.00 57.84 96 VAL A CA 1
ATOM 737 C C . VAL A 1 96 ? -49.941 -14.827 21.090 1.00 57.84 96 VAL A C 1
ATOM 739 O O . VAL A 1 96 ? -48.909 -14.919 20.422 1.00 57.84 96 VAL A O 1
ATOM 742 N N . GLU A 1 97 ? -50.941 -15.709 21.005 1.00 52.53 97 GLU A N 1
ATOM 743 C CA . GLU A 1 97 ? -51.096 -16.646 19.895 1.00 52.53 97 GLU A CA 1
ATOM 744 C C . GLU A 1 97 ? -51.033 -15.834 18.594 1.00 52.53 97 GLU A C 1
ATOM 746 O O . GLU A 1 97 ? -51.999 -15.174 18.209 1.00 52.53 97 GLU A O 1
ATOM 751 N N . GLN A 1 98 ? -49.880 -15.856 17.922 1.00 47.72 98 GLN A N 1
ATOM 752 C CA . GLN A 1 98 ? -49.712 -15.316 16.576 1.00 47.72 98 GLN A CA 1
ATOM 753 C C . GLN A 1 98 ? -50.450 -16.241 15.603 1.00 47.72 98 GLN A C 1
ATOM 755 O O . GLN A 1 98 ? -49.860 -17.022 14.860 1.00 47.72 98 GLN A O 1
ATOM 760 N N . ARG A 1 99 ? -51.783 -16.191 15.646 1.00 52.34 99 ARG A N 1
ATOM 761 C CA . ARG A 1 99 ? -52.643 -16.642 14.560 1.00 52.34 99 ARG A CA 1
ATOM 762 C C . ARG A 1 99 ? -52.603 -15.576 13.482 1.00 52.34 99 ARG A C 1
ATOM 764 O O . ARG A 1 99 ? -53.449 -14.699 13.463 1.00 52.34 99 ARG A O 1
ATOM 771 N N . GLU A 1 100 ? -51.601 -15.669 12.627 1.00 50.66 100 GLU A N 1
ATOM 772 C CA . GLU A 1 100 ? -51.695 -15.361 11.202 1.00 50.66 100 GLU A CA 1
ATOM 773 C C . GLU A 1 100 ? -50.355 -15.761 10.592 1.00 50.66 100 GLU A C 1
ATOM 775 O O . GLU A 1 100 ? -49.332 -15.105 10.769 1.00 50.66 100 GLU A O 1
ATOM 780 N N . SER A 1 101 ? -50.370 -16.930 9.951 1.00 53.19 101 SER A N 1
ATOM 781 C CA . SER A 1 101 ? -49.267 -17.429 9.144 1.00 53.19 101 SER A CA 1
ATOM 782 C C . SER A 1 101 ? -48.999 -16.412 8.038 1.00 53.19 101 SER A C 1
ATOM 784 O O . SER A 1 101 ? -49.746 -16.334 7.065 1.00 53.19 101 SER A O 1
ATOM 786 N N . LEU A 1 102 ? -47.960 -15.596 8.209 1.00 55.72 102 LEU A N 1
ATOM 787 C CA . LEU A 1 102 ? -47.433 -14.705 7.179 1.00 55.72 102 LEU A CA 1
ATOM 788 C C . LEU A 1 102 ? -46.499 -15.500 6.246 1.00 55.72 102 LEU A C 1
ATOM 790 O O . LEU A 1 102 ? -45.371 -15.096 5.973 1.00 55.72 102 LEU A O 1
ATOM 794 N N . GLU A 1 103 ? -46.942 -16.679 5.812 1.00 53.81 103 GLU A N 1
ATOM 795 C CA . GLU A 1 103 ? -46.299 -17.466 4.759 1.00 53.81 103 GLU A CA 1
ATOM 796 C C . GLU A 1 103 ? -46.657 -16.824 3.414 1.00 53.81 103 GLU A C 1
ATOM 798 O O . GLU A 1 103 ? -47.475 -17.321 2.644 1.00 53.81 103 GLU A O 1
ATOM 803 N N . GLU A 1 104 ? -46.091 -15.647 3.159 1.00 62.91 104 GLU A N 1
ATOM 804 C CA . GLU A 1 104 ? -46.027 -15.105 1.809 1.00 62.91 104 GLU A CA 1
ATOM 805 C C . GLU A 1 104 ? -44.883 -15.838 1.100 1.00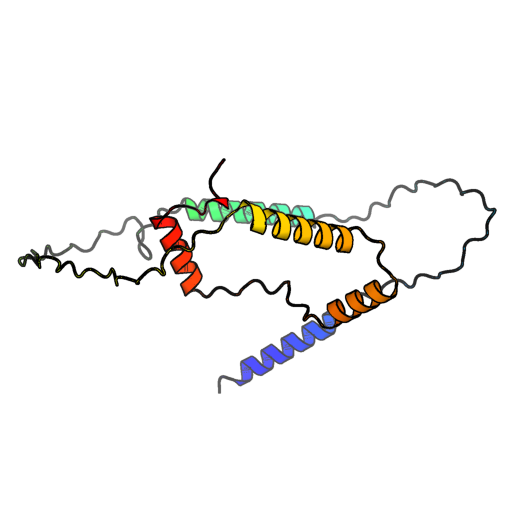 62.91 104 GLU A C 1
ATOM 807 O O . GLU A 1 104 ? -43.723 -15.734 1.510 1.00 62.91 104 GLU A O 1
ATOM 812 N N . ASP A 1 105 ? -45.212 -16.635 0.079 1.00 60.66 105 ASP A N 1
ATOM 813 C CA . ASP A 1 105 ? -44.216 -17.312 -0.749 1.00 60.66 105 ASP A CA 1
ATOM 814 C C . ASP A 1 105 ? -43.211 -16.265 -1.251 1.00 60.66 105 ASP A C 1
ATOM 816 O O . ASP A 1 105 ? -43.611 -15.320 -1.943 1.00 60.66 105 ASP A O 1
ATOM 820 N N . PRO A 1 106 ? -41.912 -16.377 -0.916 1.00 62.56 106 PRO A N 1
ATOM 821 C CA . PRO A 1 106 ? -40.950 -15.371 -1.313 1.00 62.56 106 PRO A CA 1
ATOM 822 C C . PRO A 1 106 ? -40.888 -15.350 -2.838 1.00 62.56 106 PRO A C 1
ATOM 824 O O . PRO A 1 106 ? -40.423 -16.299 -3.472 1.00 62.56 106 PRO A O 1
ATOM 827 N N . ALA A 1 107 ? -41.351 -14.254 -3.437 1.00 65.19 107 ALA A N 1
ATOM 828 C CA . ALA A 1 107 ? -41.154 -13.999 -4.851 1.00 65.19 107 ALA A CA 1
ATOM 829 C C . ALA A 1 107 ? -39.642 -13.899 -5.099 1.00 65.19 107 ALA A C 1
ATOM 831 O O . ALA A 1 107 ? -39.013 -12.875 -4.826 1.00 65.19 107 ALA A O 1
ATOM 832 N N . VAL A 1 108 ? -39.039 -14.991 -5.572 1.00 68.06 108 VAL A N 1
ATOM 833 C CA . VAL A 1 108 ? -37.619 -15.055 -5.923 1.00 68.06 108 VAL A CA 1
ATOM 834 C C . VAL A 1 108 ? -37.411 -14.215 -7.180 1.00 68.06 108 VAL A C 1
ATOM 836 O O . VAL A 1 108 ? -37.486 -14.700 -8.308 1.00 68.06 108 VAL A O 1
ATOM 839 N N . VAL A 1 109 ? -37.189 -12.917 -6.992 1.00 66.19 109 VAL A N 1
ATOM 840 C CA . VAL A 1 109 ? -36.765 -12.023 -8.066 1.00 66.19 109 VAL A CA 1
ATOM 841 C C . VAL A 1 109 ? -35.272 -12.248 -8.275 1.00 66.19 109 VAL A C 1
ATOM 843 O O . VAL A 1 109 ? -34.464 -11.963 -7.391 1.00 66.19 109 VAL A O 1
ATOM 846 N N . SER A 1 110 ? -34.897 -12.778 -9.441 1.00 66.81 110 SER A N 1
ATOM 847 C CA . SER A 1 110 ? -33.491 -12.892 -9.828 1.00 66.81 110 SER A CA 1
ATOM 848 C C . SER A 1 110 ? -32.868 -11.495 -9.888 1.00 66.81 110 SER A C 1
ATOM 850 O O . SER A 1 110 ? -33.220 -10.680 -10.740 1.00 66.81 110 SER A O 1
ATOM 852 N N . LEU A 1 111 ? -31.945 -11.214 -8.965 1.00 69.56 111 LEU A N 1
ATOM 853 C CA . LEU A 1 111 ? -31.111 -10.006 -8.974 1.00 69.56 111 LEU A CA 1
ATOM 854 C C . LEU A 1 111 ? -29.916 -10.143 -9.928 1.00 69.56 111 LEU A C 1
ATOM 856 O O . LEU A 1 111 ? -29.087 -9.235 -10.032 1.00 69.56 111 LEU A O 1
ATOM 860 N N . GLU A 1 112 ? -29.810 -11.278 -10.619 1.00 59.72 112 GLU A N 1
ATOM 861 C CA . GLU A 1 112 ? -28.761 -11.543 -11.588 1.00 59.72 112 GLU A CA 1
ATOM 862 C C . GLU A 1 112 ? -29.060 -10.738 -12.850 1.00 59.72 112 GLU A C 1
ATOM 864 O O . GLU A 1 112 ? -29.696 -11.192 -13.797 1.00 59.72 112 GLU A O 1
ATOM 869 N N . THR A 1 113 ? -28.616 -9.484 -12.850 1.00 68.38 113 THR A N 1
ATOM 870 C CA . THR A 1 113 ? -28.477 -8.736 -14.094 1.00 68.38 113 THR A CA 1
ATOM 871 C C . THR A 1 113 ? -27.490 -9.518 -14.951 1.00 68.38 113 THR A C 1
ATOM 873 O O . THR A 1 113 ? -26.344 -9.702 -14.534 1.00 68.38 113 THR A O 1
ATOM 876 N N . GLU A 1 114 ? -27.915 -9.985 -16.128 1.00 65.12 114 GLU A N 1
ATOM 877 C CA . GLU A 1 114 ? -27.013 -10.531 -17.142 1.00 65.12 114 GLU A CA 1
ATOM 878 C C . GLU A 1 114 ? -26.048 -9.421 -17.568 1.00 65.12 114 GLU A C 1
ATOM 880 O O . GLU A 1 114 ? -26.258 -8.684 -18.532 1.00 65.12 114 GLU A O 1
ATOM 885 N N . VAL A 1 115 ? -24.974 -9.251 -16.800 1.00 66.88 115 VAL A N 1
ATOM 886 C CA . VAL A 1 115 ? -23.859 -8.410 -17.194 1.00 66.88 115 VAL A CA 1
ATOM 887 C C . VAL A 1 115 ? -23.243 -9.133 -18.376 1.00 66.88 115 VAL A C 1
ATOM 889 O O . VAL A 1 115 ? -22.527 -10.118 -18.190 1.00 66.88 115 VAL A O 1
ATOM 892 N N . LEU A 1 116 ? -23.571 -8.666 -19.584 1.00 73.88 116 LEU A N 1
ATOM 893 C CA . LEU A 1 116 ? -22.950 -9.078 -20.838 1.00 73.88 116 LEU A CA 1
ATOM 894 C C . LEU A 1 116 ? -21.436 -8.999 -20.657 1.00 73.88 116 LEU A C 1
ATOM 896 O O . LEU A 1 116 ? -20.816 -7.940 -20.785 1.00 73.88 116 LEU A O 1
ATOM 900 N N . ARG A 1 117 ? -20.838 -10.131 -20.283 1.00 70.06 117 ARG A N 1
ATOM 901 C CA . ARG A 1 117 ? -19.401 -10.220 -20.100 1.00 70.06 117 ARG A CA 1
ATOM 902 C C . ARG A 1 117 ? -18.810 -10.028 -21.495 1.00 70.06 117 ARG A C 1
ATOM 904 O O . ARG A 1 117 ? -19.201 -10.763 -22.405 1.00 70.06 117 ARG A O 1
ATOM 911 N N . PRO A 1 118 ? -17.892 -9.068 -21.689 1.00 81.25 118 PRO A N 1
ATOM 912 C CA . PRO A 1 118 ? -17.250 -8.901 -22.981 1.00 81.25 118 PRO A CA 1
ATOM 913 C C . PRO A 1 118 ? -16.624 -10.232 -23.403 1.00 81.25 118 PRO A C 1
ATOM 915 O O . PRO A 1 118 ? -16.126 -10.990 -22.560 1.00 81.25 118 PRO A O 1
ATOM 918 N N . ALA A 1 119 ? -16.681 -10.526 -24.703 1.00 83.31 119 ALA A N 1
ATOM 919 C CA . ALA A 1 119 ? -16.098 -11.738 -25.258 1.00 83.31 119 ALA A CA 1
ATOM 920 C C . ALA A 1 119 ? -14.651 -11.884 -24.763 1.00 83.31 119 ALA A C 1
ATOM 922 O O . ALA A 1 119 ? -13.868 -10.931 -24.804 1.00 83.31 119 ALA A O 1
ATOM 923 N N . ARG A 1 120 ? -14.309 -13.069 -24.242 1.00 78.25 120 ARG A N 1
ATOM 924 C CA . ARG A 1 120 ? -12.964 -13.330 -23.723 1.00 78.25 120 ARG A CA 1
ATOM 925 C C . ARG A 1 120 ? -11.976 -13.160 -24.876 1.00 78.25 120 ARG A C 1
ATOM 927 O O . ARG A 1 120 ? -12.039 -13.901 -25.853 1.00 78.25 120 ARG A O 1
ATOM 934 N N . ARG A 1 121 ? -11.074 -12.183 -24.766 1.00 80.50 121 ARG A N 1
ATOM 935 C CA . ARG A 1 121 ? -9.958 -12.031 -25.700 1.00 80.50 121 ARG A CA 1
ATOM 936 C C . ARG A 1 121 ? -9.039 -13.240 -25.529 1.00 80.50 121 ARG A C 1
ATOM 938 O O . ARG A 1 121 ? -8.541 -13.471 -24.430 1.00 80.50 121 ARG A O 1
ATOM 945 N N . LEU A 1 122 ? -8.836 -14.001 -26.602 1.00 70.56 122 LEU A N 1
ATOM 946 C CA . LEU A 1 122 ? -7.745 -14.967 -26.695 1.00 70.56 122 LEU A CA 1
ATOM 947 C C . LEU A 1 122 ? -6.445 -14.164 -26.659 1.00 70.56 122 LEU A C 1
ATOM 949 O O . LEU A 1 122 ? -6.128 -13.434 -27.596 1.00 70.56 122 LEU A O 1
ATOM 953 N N . VAL A 1 123 ? -5.774 -14.205 -25.513 1.00 64.31 123 VAL A N 1
ATOM 954 C CA . VAL A 1 123 ? -4.445 -13.633 -25.335 1.00 64.31 123 VAL A CA 1
ATOM 955 C C . VAL A 1 123 ? -3.463 -14.749 -25.641 1.00 64.31 123 VAL A C 1
ATOM 957 O O . VAL A 1 123 ? -3.413 -15.736 -24.911 1.00 64.31 123 VAL A O 1
ATOM 960 N N . ASP A 1 124 ? -2.745 -14.607 -26.750 1.00 68.12 124 ASP A N 1
ATOM 961 C CA . ASP A 1 124 ? -1.623 -15.479 -27.066 1.00 68.12 124 ASP A CA 1
ATOM 962 C C . ASP A 1 124 ? -0.478 -15.153 -26.100 1.00 68.12 124 ASP A C 1
ATOM 964 O O . ASP A 1 124 ? -0.022 -14.009 -25.997 1.00 68.12 124 ASP A O 1
ATOM 968 N N . HIS A 1 125 ? -0.088 -16.148 -25.310 1.00 62.53 125 HIS A N 1
ATOM 969 C CA . HIS A 1 125 ? 0.867 -15.971 -24.228 1.00 62.53 125 HIS A CA 1
ATOM 970 C C . HIS A 1 125 ? 2.313 -15.908 -24.718 1.00 62.53 125 HIS A C 1
ATOM 972 O O . HIS A 1 125 ? 3.160 -15.454 -23.951 1.00 62.53 125 HIS A O 1
ATOM 978 N N . ASP A 1 126 ? 2.601 -16.289 -25.961 1.00 70.31 126 ASP A N 1
ATOM 979 C CA . ASP A 1 126 ? 3.984 -16.447 -26.412 1.00 70.31 126 ASP A CA 1
ATOM 980 C C . ASP A 1 126 ? 4.635 -15.092 -26.755 1.00 70.31 126 ASP A C 1
ATOM 982 O O . ASP A 1 126 ? 5.718 -14.772 -26.250 1.00 70.31 126 ASP A O 1
ATOM 986 N N . ASP A 1 127 ? 3.934 -14.220 -27.487 1.00 62.72 127 ASP A N 1
ATOM 987 C CA . ASP A 1 127 ? 4.434 -12.880 -27.839 1.00 62.72 127 ASP A CA 1
ATOM 988 C C . ASP A 1 127 ? 4.303 -11.872 -26.680 1.00 62.72 127 ASP A C 1
ATOM 990 O O . ASP A 1 127 ? 5.192 -11.043 -26.434 1.00 62.72 127 ASP A O 1
ATOM 994 N N . GLU A 1 128 ? 3.213 -11.947 -25.907 1.00 69.50 128 GLU A N 1
ATOM 995 C CA . GLU A 1 128 ? 2.988 -11.033 -24.782 1.00 69.50 128 GLU A CA 1
ATOM 996 C C . GLU A 1 128 ? 3.909 -11.351 -23.588 1.00 69.50 128 GLU A C 1
ATOM 998 O O . GLU A 1 128 ? 4.360 -10.427 -22.896 1.00 69.50 128 GLU A O 1
ATOM 1003 N N . ALA A 1 129 ? 4.278 -12.621 -23.365 1.00 77.00 129 ALA A N 1
ATOM 1004 C CA . ALA A 1 129 ? 5.215 -12.985 -22.300 1.00 77.00 129 ALA A CA 1
ATOM 1005 C C . ALA A 1 129 ? 6.615 -12.413 -22.540 1.00 77.00 129 ALA A C 1
ATOM 1007 O O . ALA A 1 129 ? 7.230 -11.910 -21.593 1.00 77.00 129 ALA A O 1
ATOM 1008 N N . ALA A 1 130 ? 7.104 -12.417 -23.784 1.00 81.12 130 ALA A N 1
ATOM 1009 C CA . ALA A 1 130 ? 8.396 -11.827 -24.128 1.00 81.12 130 ALA A CA 1
ATOM 1010 C C . ALA A 1 130 ? 8.413 -10.314 -23.850 1.00 81.12 130 ALA A C 1
ATOM 1012 O O . ALA A 1 130 ? 9.344 -9.798 -23.221 1.00 81.12 130 ALA A O 1
ATOM 1013 N N . ALA A 1 131 ? 7.344 -9.602 -24.223 1.00 84.69 131 ALA A N 1
ATOM 1014 C CA . ALA A 1 131 ? 7.202 -8.173 -23.947 1.00 84.69 131 ALA A CA 1
ATOM 1015 C C . ALA A 1 131 ? 7.107 -7.869 -22.439 1.00 84.69 131 ALA A C 1
ATOM 1017 O O . ALA A 1 131 ? 7.667 -6.878 -21.952 1.00 84.69 131 ALA A O 1
ATOM 1018 N N . VAL A 1 132 ? 6.423 -8.720 -21.669 1.00 85.62 132 VAL A N 1
ATOM 1019 C CA . VAL A 1 132 ? 6.346 -8.604 -20.204 1.00 85.62 132 VAL A CA 1
ATOM 1020 C C . VAL A 1 132 ? 7.705 -8.882 -19.560 1.00 85.62 132 VAL A C 1
ATOM 1022 O O . VAL A 1 132 ? 8.131 -8.117 -18.690 1.00 85.62 132 VAL A O 1
ATOM 1025 N N . ALA A 1 133 ? 8.414 -9.922 -19.998 1.00 88.69 133 ALA A N 1
ATOM 1026 C CA . ALA A 1 133 ? 9.748 -10.260 -19.512 1.00 88.69 133 ALA A CA 1
ATOM 1027 C C . ALA A 1 133 ? 10.752 -9.135 -19.806 1.00 88.69 133 ALA A C 1
ATOM 1029 O O . ALA A 1 133 ? 11.466 -8.699 -18.901 1.00 88.69 133 ALA A O 1
ATOM 1030 N N . ALA A 1 134 ? 10.737 -8.584 -21.023 1.00 90.00 134 ALA A N 1
ATOM 1031 C CA . ALA A 1 134 ? 11.569 -7.444 -21.405 1.00 90.00 134 ALA A CA 1
ATOM 1032 C C . ALA A 1 134 ? 11.286 -6.212 -20.534 1.00 90.00 134 ALA A C 1
ATOM 1034 O O . ALA A 1 134 ? 12.213 -5.563 -20.044 1.00 90.00 134 ALA A O 1
ATOM 1035 N N . ARG A 1 135 ? 10.009 -5.921 -20.259 1.00 90.62 135 ARG A N 1
ATOM 1036 C CA . ARG A 1 135 ? 9.609 -4.810 -19.383 1.00 90.62 135 ARG A CA 1
ATOM 1037 C C . ARG A 1 135 ? 10.086 -5.015 -17.949 1.00 90.62 135 ARG A C 1
ATOM 1039 O O . ARG A 1 135 ? 10.586 -4.074 -17.329 1.00 90.62 135 ARG A O 1
ATOM 1046 N N . ARG A 1 136 ? 9.964 -6.237 -17.422 1.00 92.12 136 ARG A N 1
ATOM 1047 C CA . ARG A 1 136 ? 10.447 -6.598 -16.080 1.00 92.12 136 ARG A CA 1
ATOM 1048 C C . ARG A 1 136 ? 11.962 -6.461 -15.981 1.00 92.12 136 ARG A C 1
ATOM 1050 O O . ARG A 1 136 ? 12.439 -5.856 -15.027 1.00 92.12 136 ARG A O 1
ATOM 1057 N N . LEU A 1 137 ? 12.698 -6.933 -16.985 1.00 94.94 137 LEU A N 1
ATOM 1058 C CA . LEU A 1 137 ? 14.153 -6.815 -17.035 1.00 94.94 137 LEU A CA 1
ATOM 1059 C C . LEU A 1 137 ? 14.607 -5.353 -17.144 1.00 94.94 137 LEU A C 1
ATOM 1061 O O . LEU A 1 137 ? 15.513 -4.941 -16.427 1.00 94.94 137 LEU A O 1
ATOM 1065 N N . ALA A 1 138 ? 13.948 -4.545 -17.978 1.00 92.12 138 ALA A N 1
ATOM 1066 C CA . ALA A 1 138 ? 14.218 -3.110 -18.072 1.00 92.12 138 ALA A CA 1
ATOM 1067 C C . ALA A 1 138 ? 13.948 -2.390 -16.739 1.00 92.12 138 ALA A C 1
ATOM 1069 O O . ALA A 1 138 ? 14.741 -1.558 -16.300 1.00 92.12 138 ALA A O 1
ATOM 1070 N N . SER A 1 139 ? 12.860 -2.759 -16.060 1.00 88.12 139 SER A N 1
ATOM 1071 C CA . SER A 1 139 ? 12.499 -2.210 -14.749 1.00 88.12 139 SER A CA 1
ATOM 1072 C C . SER A 1 139 ? 13.471 -2.646 -13.650 1.00 88.12 139 SER A C 1
ATOM 1074 O O . SER A 1 139 ? 13.756 -1.868 -12.745 1.00 88.12 139 SER A O 1
ATOM 1076 N N . ALA A 1 140 ? 13.989 -3.876 -13.714 1.00 90.44 140 ALA A N 1
ATOM 1077 C CA . ALA A 1 140 ? 15.033 -4.365 -12.816 1.00 90.44 140 ALA A CA 1
ATOM 1078 C C . ALA A 1 140 ? 16.342 -3.599 -13.031 1.00 90.44 140 ALA A C 1
ATOM 1080 O O . ALA A 1 140 ? 16.823 -2.968 -12.101 1.00 90.44 140 ALA A O 1
ATOM 1081 N N . ARG A 1 141 ? 16.822 -3.497 -14.277 1.00 90.06 141 ARG A N 1
ATOM 1082 C CA . ARG A 1 141 ? 18.035 -2.730 -14.615 1.00 90.06 141 ARG A CA 1
ATOM 1083 C C . ARG A 1 141 ? 17.967 -1.270 -14.172 1.00 90.06 141 ARG A C 1
ATOM 1085 O O . ARG A 1 141 ? 18.966 -0.723 -13.726 1.00 90.06 141 ARG A O 1
ATOM 1092 N N . LYS A 1 142 ? 16.791 -0.641 -14.268 1.00 85.31 142 LYS A N 1
ATOM 1093 C CA . LYS A 1 142 ? 16.587 0.731 -13.785 1.00 85.31 142 LYS A CA 1
ATOM 1094 C C . LYS A 1 142 ? 16.715 0.852 -12.259 1.00 85.31 142 LYS A C 1
ATOM 1096 O O . LYS A 1 142 ? 17.086 1.916 -11.781 1.00 85.31 142 LYS A O 1
ATOM 1101 N N . ARG A 1 143 ? 16.380 -0.199 -11.503 1.00 81.38 143 ARG A N 1
ATOM 1102 C CA . ARG A 1 143 ? 16.516 -0.238 -10.035 1.00 81.38 143 ARG A CA 1
ATOM 1103 C C . ARG A 1 143 ? 17.915 -0.645 -9.580 1.00 81.38 143 ARG A C 1
ATOM 1105 O O . ARG A 1 143 ? 18.355 -0.155 -8.551 1.00 81.38 143 ARG A O 1
ATOM 1112 N N . ASP A 1 144 ? 18.576 -1.515 -10.337 1.00 90.25 144 ASP A N 1
ATOM 1113 C CA . ASP A 1 144 ? 19.880 -2.087 -9.979 1.00 90.25 144 ASP A CA 1
ATOM 1114 C C . ASP A 1 144 ? 21.065 -1.179 -10.361 1.00 90.25 144 ASP A C 1
ATOM 1116 O O . ASP A 1 144 ? 22.205 -1.468 -10.006 1.00 90.25 144 ASP A O 1
ATOM 1120 N N . GLY A 1 145 ? 20.820 -0.095 -11.104 1.00 85.50 145 GLY A N 1
ATOM 1121 C CA . GLY A 1 145 ? 21.844 0.885 -11.458 1.00 85.50 145 GLY A CA 1
ATOM 1122 C C . GLY A 1 145 ? 22.281 1.751 -10.274 1.00 85.50 145 GLY A C 1
ATOM 1123 O O . GLY A 1 145 ? 21.514 2.001 -9.344 1.00 85.50 145 GLY A O 1
ATOM 1124 N N . GLU A 1 146 ? 23.513 2.253 -10.337 1.00 89.06 146 GLU A N 1
ATOM 1125 C CA . GLU A 1 146 ? 24.003 3.247 -9.382 1.00 89.06 146 GLU A CA 1
ATOM 1126 C C . GLU A 1 146 ? 23.168 4.530 -9.489 1.00 89.06 146 GLU A C 1
ATOM 1128 O O . GLU A 1 146 ? 23.017 5.108 -10.568 1.00 89.06 146 GLU A O 1
ATOM 1133 N N . LEU A 1 147 ? 22.610 4.973 -8.361 1.00 89.25 147 LEU A N 1
ATOM 1134 C CA . LEU A 1 147 ? 21.846 6.214 -8.298 1.00 89.25 147 LEU A CA 1
ATOM 1135 C C . LEU A 1 147 ? 22.791 7.408 -8.413 1.00 89.25 147 LEU A C 1
ATOM 1137 O O . LEU A 1 147 ? 23.798 7.504 -7.707 1.00 89.25 147 LEU A O 1
ATOM 1141 N N . THR A 1 148 ? 22.455 8.348 -9.291 1.00 92.62 148 THR A N 1
ATOM 1142 C CA . THR A 1 148 ? 23.240 9.571 -9.445 1.00 92.62 148 THR A CA 1
ATOM 1143 C C . THR A 1 148 ? 22.849 10.599 -8.389 1.00 92.62 148 THR A C 1
ATOM 1145 O O . THR A 1 148 ? 21.759 10.577 -7.815 1.00 92.62 148 THR A O 1
ATOM 1148 N N . ARG A 1 149 ? 23.711 11.597 -8.170 1.00 94.62 149 ARG A N 1
ATOM 1149 C CA . ARG A 1 149 ? 23.400 12.728 -7.280 1.00 94.62 149 ARG A CA 1
ATOM 1150 C C . ARG A 1 149 ? 22.110 13.461 -7.680 1.00 94.62 149 ARG A C 1
ATOM 1152 O O . ARG A 1 149 ? 21.400 13.955 -6.810 1.00 94.62 149 ARG A O 1
ATOM 1159 N N . ALA A 1 150 ? 21.799 13.519 -8.977 1.00 93.88 150 ALA A N 1
ATOM 1160 C CA . ALA A 1 150 ? 20.557 14.109 -9.470 1.00 93.88 150 ALA A CA 1
ATOM 1161 C C . ALA A 1 150 ? 19.326 13.298 -9.028 1.00 93.88 150 ALA A C 1
ATOM 1163 O O . ALA A 1 150 ? 18.338 13.888 -8.595 1.00 93.88 150 ALA A O 1
ATOM 1164 N N . ASP A 1 151 ? 19.411 11.965 -9.046 1.00 90.19 151 ASP A N 1
ATOM 1165 C CA . ASP A 1 151 ? 18.330 11.079 -8.592 1.00 90.19 151 ASP A CA 1
ATOM 1166 C C . ASP A 1 151 ? 18.057 11.242 -7.093 1.00 90.19 151 ASP A C 1
ATOM 1168 O O . ASP A 1 151 ? 16.901 11.293 -6.671 1.00 90.19 151 ASP A O 1
ATOM 1172 N N . HIS A 1 152 ? 19.114 11.415 -6.293 1.00 93.06 152 HIS A N 1
ATOM 1173 C CA . HIS A 1 152 ? 18.983 11.728 -4.868 1.00 93.06 152 HIS A CA 1
ATOM 1174 C C . HIS A 1 152 ? 18.279 13.069 -4.634 1.00 93.06 152 HIS A C 1
ATOM 1176 O O . HIS A 1 152 ? 17.369 13.150 -3.812 1.00 93.06 152 HIS A O 1
ATOM 1182 N N . HIS A 1 153 ? 18.630 14.112 -5.392 1.00 95.25 153 HIS A N 1
ATOM 1183 C CA . HIS A 1 153 ? 17.949 15.405 -5.287 1.00 95.25 153 HIS A CA 1
ATOM 1184 C C . HIS A 1 153 ? 16.470 15.330 -5.687 1.00 95.25 153 HIS A C 1
ATOM 1186 O O . HIS A 1 153 ? 15.629 15.945 -5.027 1.00 95.25 153 HIS A O 1
ATOM 1192 N N . LEU A 1 154 ? 16.137 14.562 -6.729 1.00 93.44 154 LEU A N 1
ATOM 1193 C CA . LEU A 1 154 ? 14.749 14.322 -7.128 1.00 93.44 154 LEU A CA 1
ATOM 1194 C C . LEU A 1 154 ? 13.977 13.580 -6.034 1.00 93.44 154 LEU A C 1
ATOM 1196 O O . LEU A 1 154 ? 12.877 14.003 -5.672 1.00 93.44 154 LEU A O 1
ATOM 1200 N N . PHE A 1 155 ? 14.564 12.526 -5.466 1.00 91.12 155 PHE A N 1
ATOM 1201 C CA . PHE A 1 155 ? 13.979 11.790 -4.350 1.00 91.12 155 PHE A CA 1
ATOM 1202 C C . PHE A 1 155 ? 13.714 12.704 -3.148 1.00 91.12 155 PHE A C 1
ATOM 1204 O O . PHE A 1 155 ? 12.585 12.754 -2.659 1.00 91.12 155 PHE A O 1
ATOM 1211 N N . ASP A 1 156 ? 14.709 13.490 -2.734 1.00 93.81 156 ASP A N 1
ATOM 1212 C CA . ASP A 1 156 ? 14.581 14.419 -1.609 1.00 93.81 156 ASP A CA 1
ATOM 1213 C C . ASP A 1 156 ? 13.506 15.477 -1.861 1.00 93.81 156 ASP A C 1
ATOM 1215 O O . ASP A 1 156 ? 12.725 15.803 -0.966 1.00 93.81 156 ASP A O 1
ATOM 1219 N N . SER A 1 157 ? 13.444 16.016 -3.083 1.00 93.06 157 SER A N 1
ATOM 1220 C CA . SER A 1 157 ? 12.426 17.002 -3.452 1.00 93.06 157 SER A CA 1
ATOM 1221 C C . SER A 1 157 ? 11.014 16.422 -3.364 1.00 93.06 157 SER A C 1
ATOM 1223 O O . SER A 1 157 ? 10.118 17.090 -2.852 1.00 93.06 157 SER A O 1
ATOM 1225 N N . ARG A 1 158 ? 10.835 15.160 -3.777 1.00 90.81 158 ARG A N 1
ATOM 1226 C CA . ARG A 1 158 ? 9.558 14.449 -3.700 1.00 90.81 158 ARG A CA 1
ATOM 1227 C C . ARG A 1 158 ? 9.152 14.192 -2.252 1.00 90.81 158 ARG A C 1
ATOM 1229 O O . ARG A 1 158 ? 8.048 14.560 -1.876 1.00 90.81 158 ARG A O 1
ATOM 1236 N N . ILE A 1 159 ? 10.045 13.644 -1.426 1.00 87.88 159 ILE A N 1
ATOM 1237 C CA . ILE A 1 159 ? 9.758 13.368 -0.006 1.00 87.88 159 ILE A CA 1
ATOM 1238 C C . ILE A 1 159 ? 9.396 14.648 0.758 1.00 87.88 159 ILE A C 1
ATOM 1240 O O . ILE A 1 159 ? 8.536 14.625 1.629 1.00 87.88 159 ILE A O 1
ATOM 1244 N N . ARG A 1 160 ? 10.014 15.787 0.424 1.00 87.44 160 ARG A N 1
ATOM 1245 C CA . ARG A 1 160 ? 9.679 17.083 1.042 1.00 87.44 160 ARG A CA 1
ATOM 1246 C C . ARG A 1 160 ? 8.325 17.647 0.604 1.00 87.44 160 ARG A C 1
ATOM 1248 O O . ARG A 1 160 ? 7.786 18.495 1.308 1.00 87.44 160 ARG A O 1
ATOM 1255 N N . GLN A 1 161 ? 7.825 17.244 -0.563 1.00 87.56 161 GLN A N 1
ATOM 1256 C CA . GLN A 1 161 ? 6.535 17.682 -1.106 1.00 87.56 161 GLN A CA 1
ATOM 1257 C C . GLN A 1 161 ? 5.392 16.726 -0.753 1.00 87.56 161 GLN A C 1
ATOM 1259 O O . GLN A 1 161 ? 4.232 17.138 -0.773 1.00 87.56 161 GLN A O 1
ATOM 1264 N N . GLU A 1 162 ? 5.693 15.466 -0.437 1.00 80.19 162 GLU A N 1
ATOM 1265 C CA . GLU A 1 162 ? 4.693 14.507 0.018 1.00 80.19 162 GLU A CA 1
ATOM 1266 C C . GLU A 1 162 ? 4.150 14.930 1.399 1.00 80.19 162 GLU A C 1
ATOM 1268 O O . GLU A 1 162 ? 4.924 15.189 2.325 1.00 80.19 162 GLU A O 1
ATOM 1273 N N . PRO A 1 163 ? 2.819 15.047 1.565 1.00 75.81 163 PRO A N 1
ATOM 1274 C CA . PRO A 1 163 ? 2.233 15.350 2.862 1.00 75.81 163 PRO A CA 1
ATOM 1275 C C . PRO A 1 163 ? 2.550 14.209 3.835 1.00 75.81 163 PRO A C 1
ATOM 1277 O O . PRO A 1 163 ? 2.300 13.046 3.530 1.00 75.81 163 PRO A O 1
ATOM 1280 N N . ALA A 1 164 ? 3.055 14.551 5.024 1.00 67.94 164 ALA A N 1
ATOM 1281 C CA . ALA A 1 164 ? 3.551 13.617 6.045 1.00 67.94 164 ALA A CA 1
ATOM 1282 C C . ALA A 1 164 ? 2.496 12.650 6.638 1.00 67.94 164 ALA A C 1
ATOM 1284 O O . ALA A 1 164 ? 2.796 11.884 7.553 1.00 67.94 164 ALA A O 1
ATOM 1285 N N . ASP A 1 165 ? 1.271 12.647 6.113 1.00 64.75 165 ASP A N 1
ATOM 1286 C CA . ASP A 1 165 ? 0.141 11.841 6.575 1.00 64.75 165 ASP A CA 1
ATOM 1287 C C . ASP A 1 165 ? 0.181 10.398 6.035 1.00 64.75 165 ASP A C 1
ATOM 1289 O O . ASP A 1 165 ? -0.831 9.810 5.663 1.00 64.75 165 ASP A O 1
ATOM 1293 N N . HIS A 1 166 ? 1.354 9.762 6.037 1.00 59.38 166 HIS A N 1
ATOM 1294 C CA . HIS A 1 166 ? 1.453 8.304 5.857 1.00 59.38 166 HIS A CA 1
ATOM 1295 C C . HIS A 1 166 ? 1.114 7.544 7.151 1.00 59.38 166 HIS A C 1
ATOM 1297 O O . HIS A 1 166 ? 0.917 6.332 7.136 1.00 59.38 166 HIS A O 1
ATOM 1303 N N . THR A 1 167 ? 1.030 8.262 8.275 1.00 55.47 167 THR A N 1
ATOM 1304 C CA . THR A 1 167 ? 0.556 7.767 9.576 1.00 55.47 167 THR A CA 1
ATOM 1305 C C . THR A 1 167 ? -0.927 8.041 9.804 1.00 55.47 167 THR A C 1
ATOM 1307 O O . THR A 1 167 ? -1.452 7.683 10.861 1.00 55.47 167 THR A O 1
ATOM 1310 N N . ALA A 1 168 ? -1.622 8.650 8.835 1.00 59.62 168 ALA A N 1
ATOM 1311 C CA . ALA A 1 168 ? -3.065 8.801 8.881 1.00 59.62 168 ALA A CA 1
ATOM 1312 C C . ALA A 1 168 ? -3.702 7.412 8.778 1.00 59.62 168 ALA A C 1
ATOM 1314 O O . ALA A 1 168 ? -4.005 6.899 7.700 1.00 59.62 168 ALA A O 1
ATOM 1315 N N . VAL A 1 169 ? -3.889 6.783 9.937 1.00 63.06 169 VAL A N 1
ATOM 1316 C CA . VAL A 1 169 ? -4.709 5.588 10.081 1.00 63.06 169 VAL A CA 1
ATOM 1317 C C . VAL A 1 169 ? -6.052 5.929 9.448 1.00 63.06 169 VAL A C 1
ATOM 1319 O O . VAL A 1 169 ? -6.683 6.916 9.841 1.00 63.06 169 VAL A O 1
ATOM 1322 N N . ARG A 1 170 ? -6.463 5.160 8.429 1.00 68.31 170 ARG A N 1
ATOM 1323 C CA . ARG A 1 170 ? -7.785 5.312 7.812 1.00 68.31 170 ARG A CA 1
ATOM 1324 C C . ARG A 1 170 ? -8.806 5.390 8.941 1.00 68.31 170 ARG A C 1
ATOM 1326 O O . ARG A 1 170 ? -8.958 4.441 9.706 1.00 68.31 170 ARG A O 1
ATOM 1333 N N . ARG A 1 171 ? -9.468 6.539 9.080 1.00 76.88 171 ARG A N 1
ATOM 1334 C CA . ARG A 1 171 ? -10.532 6.697 10.067 1.00 76.88 171 ARG A CA 1
ATOM 1335 C C . ARG A 1 171 ? -11.726 5.915 9.550 1.00 76.88 171 ARG A C 1
ATOM 1337 O O . ARG A 1 171 ? -12.418 6.371 8.644 1.00 76.88 171 ARG A O 1
ATOM 1344 N N . TYR A 1 172 ? -11.917 4.717 10.085 1.00 84.50 172 TYR A N 1
ATOM 1345 C CA . TYR A 1 172 ? -13.106 3.932 9.802 1.00 84.50 172 TYR A CA 1
ATOM 1346 C C . TYR A 1 172 ? -14.302 4.569 10.498 1.00 84.50 172 TYR A C 1
ATOM 1348 O O . TYR A 1 172 ? -14.211 5.008 11.648 1.00 84.50 172 TYR A O 1
ATOM 1356 N N . SER A 1 173 ? -15.431 4.635 9.802 1.00 90.06 173 SER A N 1
ATOM 1357 C CA . SER A 1 173 ? -16.675 5.050 10.437 1.00 90.06 173 SER A CA 1
ATOM 1358 C C . SER A 1 173 ? -17.163 3.962 11.402 1.00 90.06 173 SER A C 1
ATOM 1360 O O . SER A 1 173 ? -16.859 2.777 11.252 1.00 90.06 173 SER A O 1
ATOM 1362 N N . ALA A 1 174 ? -17.985 4.344 12.381 1.00 90.06 174 ALA A N 1
ATOM 1363 C CA . ALA A 1 174 ? -18.651 3.385 13.266 1.00 90.06 174 ALA A CA 1
ATOM 1364 C C . ALA A 1 174 ? -19.552 2.392 12.504 1.00 90.06 174 ALA A C 1
ATOM 1366 O O . ALA A 1 174 ? -19.847 1.313 13.010 1.00 90.06 174 ALA A O 1
ATOM 1367 N N . GLN A 1 175 ? -20.010 2.755 11.302 1.00 90.75 175 GLN A N 1
ATOM 1368 C CA . GLN A 1 175 ? -20.745 1.853 10.417 1.00 90.75 175 GLN A CA 1
ATOM 1369 C C . GLN A 1 175 ? -19.810 0.784 9.843 1.00 90.75 175 GLN A C 1
ATOM 1371 O O . GLN A 1 175 ? -20.079 -0.397 9.996 1.00 90.75 175 GLN A O 1
ATOM 1376 N N . GLN A 1 176 ? -18.655 1.188 9.306 1.00 88.62 176 GLN A N 1
ATOM 1377 C CA . GLN A 1 176 ? -17.675 0.267 8.721 1.00 88.62 176 GLN A CA 1
ATOM 1378 C C . GLN A 1 176 ? -17.142 -0.750 9.734 1.00 88.62 176 GLN A C 1
ATOM 1380 O O . GLN A 1 176 ? -16.928 -1.905 9.383 1.00 88.62 176 GLN A O 1
ATOM 1385 N N . MET A 1 177 ? -16.952 -0.342 10.993 1.00 89.50 177 MET A N 1
ATOM 1386 C CA . MET A 1 177 ? -16.558 -1.269 12.059 1.00 89.50 177 MET A CA 1
ATOM 1387 C C . MET A 1 177 ? -17.665 -2.278 12.390 1.00 89.50 177 MET A C 1
ATOM 1389 O O . MET A 1 177 ? -17.369 -3.451 12.606 1.00 89.50 177 MET A O 1
ATOM 1393 N N . ARG A 1 178 ? -18.933 -1.844 12.399 1.00 88.56 178 ARG A N 1
ATOM 1394 C CA . ARG A 1 178 ? -20.083 -2.738 12.601 1.00 88.56 178 ARG A CA 1
ATOM 1395 C C . ARG A 1 178 ? -20.230 -3.720 11.449 1.00 88.56 178 ARG A C 1
ATOM 1397 O O . ARG A 1 178 ? -20.342 -4.913 11.698 1.00 88.56 178 ARG A O 1
ATOM 1404 N N . ASP A 1 179 ? -20.140 -3.237 10.216 1.00 90.56 179 ASP A N 1
ATOM 1405 C CA . ASP A 1 179 ? -20.214 -4.087 9.032 1.00 90.56 179 ASP A CA 1
ATOM 1406 C C . ASP A 1 179 ? -19.077 -5.112 9.050 1.00 90.56 179 ASP A C 1
ATOM 1408 O O . ASP A 1 179 ? -19.324 -6.299 8.881 1.00 90.56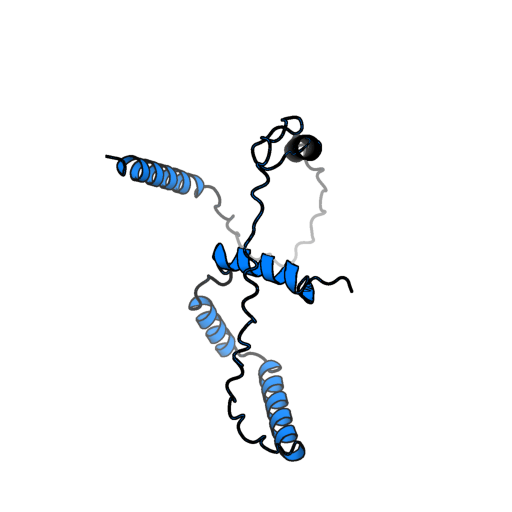 179 ASP A O 1
ATOM 1412 N N . ALA A 1 180 ? -17.839 -4.697 9.343 1.00 87.56 180 ALA A N 1
ATOM 1413 C CA . ALA A 1 180 ? -16.704 -5.614 9.452 1.00 87.56 180 ALA A CA 1
ATOM 1414 C C . ALA A 1 180 ? -16.922 -6.707 10.515 1.00 87.56 180 ALA A C 1
ATOM 1416 O O . ALA A 1 180 ? -16.543 -7.856 10.293 1.00 87.56 180 ALA A O 1
ATOM 1417 N N . PHE A 1 181 ? -17.558 -6.372 11.641 1.00 89.69 181 PHE A N 1
ATOM 1418 C CA . PHE A 1 181 ? -17.918 -7.349 12.668 1.00 89.69 181 PHE A CA 1
ATOM 1419 C C . PHE A 1 181 ? -18.981 -8.338 12.170 1.00 89.69 181 PHE A C 1
ATOM 1421 O O . PHE A 1 181 ? -18.805 -9.544 12.314 1.00 89.69 181 PHE A O 1
ATOM 1428 N N . VAL A 1 182 ? -20.039 -7.843 11.520 1.00 92.19 182 VAL A N 1
ATOM 1429 C CA . VAL A 1 182 ? -21.098 -8.679 10.925 1.00 92.19 182 VAL A CA 1
ATOM 1430 C C . VAL A 1 182 ? -20.521 -9.613 9.860 1.00 92.19 182 VAL A C 1
ATOM 1432 O O . VAL A 1 182 ? -20.790 -10.811 9.871 1.00 92.19 182 VAL A O 1
ATOM 1435 N N . TRP A 1 183 ? -19.671 -9.095 8.972 1.00 89.00 183 TRP A N 1
ATOM 1436 C CA . TRP A 1 183 ? -19.011 -9.898 7.944 1.00 89.00 183 TRP A CA 1
ATOM 1437 C C . TRP A 1 183 ? -18.095 -10.964 8.541 1.00 89.00 183 TRP A C 1
ATOM 1439 O O . TRP A 1 183 ? -18.050 -12.072 8.015 1.00 89.00 183 TRP A O 1
ATOM 1449 N N . ARG A 1 184 ? -17.398 -10.664 9.642 1.00 89.06 184 ARG A N 1
ATOM 1450 C CA . ARG A 1 184 ? -16.567 -11.641 10.357 1.00 89.06 184 ARG A CA 1
ATOM 1451 C C . ARG A 1 184 ? -17.397 -12.759 10.988 1.00 89.06 184 ARG A C 1
ATOM 1453 O O . ARG A 1 184 ? -16.935 -13.893 11.001 1.00 89.06 184 ARG A O 1
ATOM 1460 N N . GLU A 1 185 ? -18.597 -12.459 11.474 1.00 90.75 185 GLU A N 1
ATOM 1461 C CA . GLU A 1 185 ? -19.508 -13.470 12.024 1.00 90.75 185 GLU A CA 1
ATOM 1462 C C . GLU A 1 185 ? -20.081 -14.371 10.917 1.00 90.75 185 GLU A C 1
ATOM 1464 O O . GLU A 1 185 ? -20.110 -15.590 11.055 1.00 90.75 185 GLU A O 1
ATOM 1469 N N . ILE A 1 186 ? -20.477 -13.784 9.781 1.00 91.69 186 ILE A N 1
ATOM 1470 C CA . ILE A 1 186 ? -21.103 -14.517 8.667 1.00 91.69 186 ILE A CA 1
ATOM 1471 C C . ILE A 1 186 ? -20.074 -15.324 7.859 1.00 91.69 186 ILE A C 1
ATOM 1473 O O . ILE A 1 186 ? -20.329 -16.468 7.488 1.00 91.69 186 ILE A O 1
ATOM 1477 N N . LEU A 1 187 ? -18.925 -14.724 7.537 1.00 89.12 187 LEU A N 1
ATOM 1478 C CA . LEU A 1 187 ? -17.919 -15.296 6.627 1.00 89.12 187 LEU A CA 1
ATOM 1479 C C . LEU A 1 187 ? -16.697 -15.875 7.358 1.00 89.12 187 LEU A C 1
ATOM 1481 O O . LEU A 1 187 ? -15.811 -16.462 6.725 1.00 89.12 187 LEU A O 1
ATOM 1485 N N . GLY A 1 188 ? -16.633 -15.711 8.679 1.00 86.56 188 GLY A N 1
ATOM 1486 C CA . GLY A 1 188 ? -15.472 -16.053 9.490 1.00 86.56 188 GLY A CA 1
ATOM 1487 C C . GLY A 1 188 ? -14.349 -15.006 9.419 1.00 86.56 188 GLY A C 1
ATOM 1488 O O . GLY A 1 188 ? -14.440 -14.001 8.707 1.00 86.56 188 GLY A O 1
ATOM 1489 N N . PRO A 1 189 ? -13.245 -15.228 10.157 1.00 86.50 189 PRO A N 1
ATOM 1490 C CA . PRO A 1 189 ? -12.110 -14.314 10.169 1.00 86.50 189 PRO A CA 1
ATOM 1491 C C . PRO A 1 189 ? -11.456 -14.188 8.781 1.00 86.50 189 PRO A C 1
ATOM 1493 O O . PRO A 1 189 ? -11.433 -15.163 8.007 1.00 86.50 189 PRO A O 1
ATOM 1496 N N . PRO A 1 190 ? -10.894 -13.001 8.465 1.00 82.88 190 PRO A N 1
ATOM 1497 C CA . PRO A 1 190 ? -10.165 -12.789 7.222 1.00 82.88 190 PRO A CA 1
ATOM 1498 C C . PRO A 1 190 ? -9.008 -13.785 7.116 1.00 82.88 190 PRO A C 1
ATOM 1500 O O . PRO A 1 190 ? -8.459 -14.230 8.120 1.00 82.88 190 PRO A O 1
ATOM 1503 N N . VAL A 1 191 ? -8.619 -14.138 5.889 1.00 82.12 191 VAL A N 1
ATOM 1504 C CA . VAL A 1 191 ? -7.601 -15.177 5.631 1.00 82.12 191 VAL A CA 1
ATOM 1505 C C . VAL A 1 191 ? -6.282 -14.894 6.359 1.00 82.12 191 VAL A C 1
ATOM 1507 O O . VAL A 1 191 ? -5.637 -15.824 6.826 1.00 82.12 191 VAL A O 1
ATOM 1510 N N . SER A 1 192 ? -5.922 -13.619 6.524 1.00 82.38 192 SER A N 1
ATOM 1511 C CA . SER A 1 192 ? -4.738 -13.178 7.271 1.00 82.38 192 SER A CA 1
ATOM 1512 C C . SER A 1 192 ? -4.768 -13.492 8.773 1.00 82.38 192 S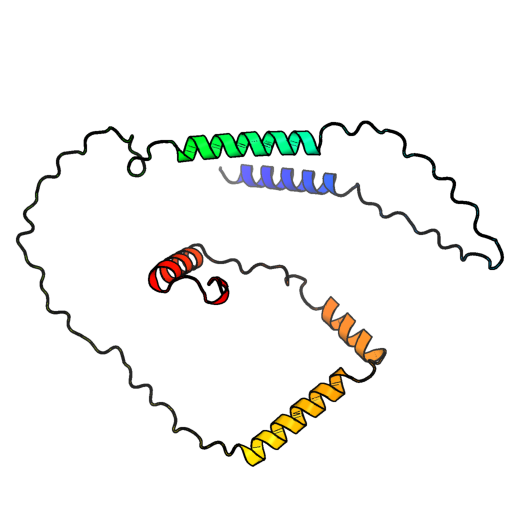ER A C 1
ATOM 1514 O O . SER A 1 192 ? -3.720 -13.457 9.405 1.00 82.38 192 SER A O 1
ATOM 1516 N N . GLU A 1 193 ? -5.943 -13.756 9.349 1.00 82.88 193 GLU A N 1
ATOM 1517 C CA . GLU A 1 193 ? -6.145 -14.057 10.776 1.00 82.88 193 GLU A CA 1
ATOM 1518 C C . GLU A 1 193 ? -6.457 -15.538 11.040 1.00 82.88 193 GLU A C 1
ATOM 1520 O O . GLU A 1 193 ? -6.686 -15.928 12.186 1.00 82.88 193 GLU A O 1
ATOM 1525 N N . ARG A 1 194 ? -6.501 -16.382 10.004 1.00 82.94 194 ARG A N 1
ATOM 1526 C CA . ARG A 1 194 ? -6.747 -17.816 10.190 1.00 82.94 194 ARG A CA 1
ATOM 1527 C C . ARG A 1 194 ? -5.472 -18.482 10.727 1.00 82.94 194 ARG A C 1
ATOM 1529 O O . ARG A 1 194 ? -4.402 -18.218 10.181 1.00 82.94 194 ARG A O 1
ATOM 1536 N N . PRO A 1 195 ? -5.557 -19.326 11.772 1.00 76.62 195 PRO A N 1
ATOM 1537 C CA . PRO A 1 195 ? -4.405 -20.097 12.226 1.00 76.62 195 PRO A CA 1
ATOM 1538 C C . PRO A 1 195 ? -3.958 -21.028 11.091 1.00 76.62 195 PRO A C 1
ATOM 1540 O O . PRO A 1 195 ? -4.781 -21.754 10.531 1.00 76.62 195 PRO A O 1
ATOM 1543 N N . GLY A 1 196 ? -2.683 -20.916 10.715 1.00 71.19 196 GLY A N 1
ATOM 1544 C CA . GLY A 1 196 ? -2.029 -21.780 9.729 1.00 71.19 196 GLY A CA 1
ATOM 1545 C C . GLY A 1 196 ? -1.588 -23.110 10.313 1.00 71.19 196 GLY A C 1
ATOM 1546 O O . GLY A 1 196 ? -1.411 -23.179 11.551 1.00 71.19 196 GLY A O 1
#